Protein AF-A0A449BBM6-F1 (afdb_monomer_lite)

Organism: Haploplasma axanthum (NCBI:txid29552)

Sequence (371 aa):
MELTEKEKQEQKLERIKEESKNYLFKDTWYRDIQPVLTNATFILAVIFSILTLLIDFKSGTYFTGVLILTSVLVLGNLTSMIFDKKRGIISQLISLASYSGLLVLILFYLINIKIALFSLIALVFIILALAMQIVTTIHSLTRDKDNSEGSYIHIGNFAEAYKKFGRGLYYWWFRHHKIAEFIRYFMVGNIVTVIQFIILPVLQLIFKNTNLINTDFRFLGPIGAADKIITLENGLKVFDPYYVFNFTAGPIGSSIERTLNGISGQYLSRGGLAYFLAMFITLVIAQILTFIMQRKVAFKSNSNLPKAIIWFVIATIIITLGQNALYGLYQPWLYGTFGDAIGGIAASFVQALISFWVFYPIFKIIFKKEE

Radius of gyration: 27.22 Å; chains: 1; bounding box: 63×60×80 Å

pLDDT: mean 74.87, std 12.16, range [47.38, 94.44]

Structure (mmCIF, N/CA/C/O backbone):
data_AF-A0A449BBM6-F1
#
_entry.id   AF-A0A449BBM6-F1
#
loop_
_atom_site.group_PDB
_atom_site.id
_atom_site.type_symbol
_atom_site.label_atom_id
_atom_site.label_alt_id
_atom_site.label_comp_id
_atom_site.label_asym_id
_atom_site.label_entity_id
_atom_site.label_seq_id
_atom_site.pdbx_PDB_ins_code
_atom_site.Cartn_x
_atom_site.Cartn_y
_atom_site.Cartn_z
_atom_site.occupancy
_atom_site.B_iso_or_equiv
_atom_site.auth_seq_id
_atom_site.auth_comp_id
_atom_site.auth_asym_id
_atom_site.auth_atom_id
_atom_site.pdbx_PDB_model_num
ATOM 1 N N . MET A 1 1 ? 4.497 -24.052 40.333 1.00 58.03 1 MET A N 1
ATOM 2 C CA . MET A 1 1 ? 4.975 -24.267 38.954 1.00 58.03 1 MET A CA 1
ATOM 3 C C . MET A 1 1 ? 4.778 -22.939 38.237 1.00 58.03 1 MET A C 1
ATOM 5 O O . MET A 1 1 ? 3.636 -22.525 38.083 1.00 58.03 1 MET A O 1
ATOM 9 N N . GLU A 1 2 ? 5.848 -22.178 37.993 1.00 62.78 2 GLU A N 1
ATOM 10 C CA . GLU A 1 2 ? 5.722 -20.892 37.297 1.00 62.78 2 GLU A CA 1
ATOM 11 C C . GLU A 1 2 ? 5.313 -21.145 35.847 1.00 62.78 2 GLU A C 1
ATOM 13 O O . GLU A 1 2 ? 5.972 -21.908 35.146 1.00 62.78 2 GLU A O 1
ATOM 18 N N . LEU A 1 3 ? 4.222 -20.509 35.416 1.00 65.56 3 LEU A N 1
ATOM 19 C CA . LEU A 1 3 ? 3.808 -20.513 34.015 1.00 65.56 3 LEU A CA 1
ATOM 20 C C . LEU A 1 3 ? 4.960 -19.991 33.154 1.00 65.56 3 LEU A C 1
ATOM 22 O O . LEU A 1 3 ? 5.500 -18.905 33.414 1.00 65.56 3 LEU A O 1
ATOM 26 N N . THR A 1 4 ? 5.297 -20.745 32.115 1.00 81.69 4 THR A N 1
ATOM 27 C CA . THR A 1 4 ? 6.251 -20.316 31.092 1.00 81.69 4 THR A CA 1
ATOM 28 C C . THR A 1 4 ? 5.755 -19.028 30.423 1.00 81.69 4 THR A C 1
ATOM 30 O O . THR A 1 4 ? 4.553 -18.744 30.389 1.00 81.69 4 THR A O 1
ATOM 33 N N . GLU A 1 5 ? 6.658 -18.206 29.872 1.00 79.19 5 GLU A N 1
ATOM 34 C CA . GLU A 1 5 ? 6.258 -16.950 29.207 1.00 79.19 5 GLU A CA 1
ATOM 35 C C . GLU A 1 5 ? 5.204 -17.167 28.113 1.00 79.19 5 GLU A C 1
ATOM 37 O O . GLU A 1 5 ? 4.322 -16.330 27.917 1.00 79.19 5 GLU A O 1
ATOM 42 N N . LYS A 1 6 ? 5.266 -18.317 27.438 1.00 75.25 6 LYS A N 1
ATOM 43 C CA . LYS A 1 6 ? 4.322 -18.702 26.394 1.00 75.25 6 LYS A CA 1
ATOM 44 C C . LYS A 1 6 ? 2.913 -18.925 26.951 1.00 75.25 6 LYS A C 1
ATOM 46 O O . LYS A 1 6 ? 1.960 -18.367 26.416 1.00 75.25 6 LYS A O 1
ATOM 51 N N . GLU A 1 7 ? 2.785 -19.634 28.070 1.00 79.06 7 GLU A N 1
ATOM 52 C CA . GLU A 1 7 ? 1.492 -19.874 28.724 1.00 79.06 7 GLU A CA 1
ATOM 53 C C . GLU A 1 7 ? 0.899 -18.579 29.302 1.00 79.06 7 GLU A C 1
ATOM 55 O O . GLU A 1 7 ? -0.304 -18.339 29.203 1.00 79.06 7 GLU A O 1
ATOM 60 N N . LYS A 1 8 ? 1.741 -17.679 29.835 1.00 83.50 8 LYS A N 1
ATOM 61 C CA . LYS A 1 8 ? 1.303 -16.336 30.267 1.00 83.50 8 LYS A CA 1
ATOM 62 C C . LYS A 1 8 ? 0.753 -15.516 29.094 1.00 83.50 8 LYS A C 1
ATOM 64 O O . LYS A 1 8 ? -0.244 -14.807 29.250 1.00 83.50 8 LYS A O 1
ATOM 69 N N . GLN A 1 9 ? 1.386 -15.596 27.921 1.00 78.69 9 GLN A N 1
ATOM 70 C CA . GLN A 1 9 ? 0.909 -14.923 26.710 1.00 78.69 9 GLN A CA 1
ATOM 71 C C . GLN A 1 9 ? -0.403 -15.521 26.190 1.00 78.69 9 GLN A C 1
ATOM 73 O O . GLN A 1 9 ? -1.286 -14.764 25.784 1.00 78.69 9 GLN A O 1
ATOM 78 N N . GLU A 1 10 ? -0.553 -16.845 26.230 1.00 81.12 10 GLU A N 1
ATOM 79 C CA . GLU A 1 10 ? -1.775 -17.539 25.812 1.00 81.12 10 GLU A CA 1
ATOM 80 C C . GLU A 1 10 ? -2.956 -17.209 26.730 1.00 81.12 10 GLU A C 1
ATOM 82 O O . GLU A 1 10 ? -3.993 -16.769 26.236 1.00 81.12 10 GLU A O 1
ATOM 87 N N . GLN A 1 11 ? -2.776 -17.251 28.054 1.00 83.06 11 GLN A N 1
ATOM 88 C CA . GLN A 1 11 ? -3.819 -16.842 29.003 1.00 83.06 11 GLN A CA 1
ATOM 89 C C . GLN A 1 11 ? -4.226 -15.375 28.830 1.00 83.06 11 GLN A C 1
ATOM 91 O O . GLN A 1 11 ? -5.410 -15.035 28.874 1.00 83.06 11 GLN A O 1
ATOM 96 N N . LYS A 1 12 ? -3.254 -14.479 28.613 1.00 83.69 12 LYS A N 1
ATOM 97 C CA . LYS A 1 12 ? -3.542 -13.068 28.329 1.00 83.69 12 LYS A CA 1
ATOM 98 C C . LYS A 1 12 ? -4.346 -12.922 27.035 1.00 83.69 12 LYS A C 1
ATOM 100 O O . LYS A 1 12 ? -5.286 -12.134 26.988 1.00 83.69 12 LYS A O 1
ATOM 105 N N . LEU A 1 13 ? -3.991 -13.677 25.997 1.00 81.19 13 LEU A N 1
ATOM 106 C CA . LEU A 1 13 ? -4.690 -13.670 24.716 1.00 81.19 13 LEU A CA 1
ATOM 107 C C . LEU A 1 13 ? -6.130 -14.190 24.842 1.00 81.19 13 LEU A C 1
ATOM 109 O O . LEU A 1 13 ? -7.026 -13.640 24.205 1.00 81.19 13 LEU A O 1
ATOM 113 N N . GLU A 1 14 ? -6.362 -15.225 25.648 1.00 82.06 14 GLU A N 1
ATOM 114 C CA . GLU A 1 14 ? -7.698 -15.772 25.902 1.00 82.06 14 GLU A CA 1
ATOM 115 C C . GLU A 1 14 ? -8.600 -14.786 26.638 1.00 82.06 14 GLU A C 1
ATOM 117 O O . GLU A 1 14 ? -9.702 -14.523 26.157 1.00 82.06 14 GLU A O 1
ATOM 122 N N . ARG A 1 15 ? -8.105 -14.148 27.708 1.00 83.06 15 ARG A N 1
ATOM 123 C CA . ARG A 1 15 ? -8.853 -13.085 28.406 1.00 83.06 15 ARG A CA 1
ATOM 124 C C . ARG A 1 15 ? -9.266 -11.968 27.453 1.00 83.06 15 ARG A C 1
ATOM 126 O O . ARG A 1 15 ? -10.415 -11.549 27.441 1.00 83.06 15 ARG A O 1
ATOM 133 N N . ILE A 1 16 ? -8.351 -11.536 26.587 1.00 80.50 16 ILE A N 1
ATOM 134 C CA . ILE A 1 16 ? -8.613 -10.471 25.610 1.00 80.50 16 ILE A CA 1
ATOM 135 C C . ILE A 1 16 ? -9.640 -10.908 24.563 1.00 80.50 16 ILE A C 1
ATOM 137 O O . ILE A 1 16 ? -10.490 -10.114 24.156 1.00 80.50 16 ILE A O 1
ATOM 141 N N . LYS A 1 17 ? -9.593 -12.168 24.117 1.00 78.56 17 LYS A N 1
ATOM 142 C CA . LYS A 1 17 ? -10.619 -12.720 23.222 1.00 78.56 17 LYS A CA 1
ATOM 143 C C . LYS A 1 17 ? -11.986 -12.726 23.901 1.00 78.56 17 LYS A C 1
ATOM 145 O O . LYS A 1 17 ? -12.970 -12.389 23.248 1.00 78.56 17 LYS A O 1
ATOM 150 N N . GLU A 1 18 ? -12.055 -13.080 25.176 1.00 80.06 18 GLU A N 1
ATOM 151 C CA . GLU A 1 18 ? -13.298 -13.095 25.944 1.00 80.06 18 GLU A CA 1
ATOM 152 C C . GLU A 1 18 ? -13.859 -11.679 26.152 1.00 80.06 18 GLU A C 1
ATOM 154 O O . GLU A 1 18 ? -15.007 -11.415 25.791 1.00 80.06 18 GLU A O 1
ATOM 159 N N . GLU A 1 19 ? -13.023 -10.725 26.570 1.00 78.19 19 GLU A N 1
ATOM 160 C CA . GLU A 1 19 ? -13.380 -9.302 26.655 1.00 78.19 19 GLU A CA 1
ATOM 161 C C . GLU A 1 19 ? -13.861 -8.751 25.300 1.00 78.19 19 GLU A C 1
ATOM 163 O O . GLU A 1 19 ? -14.866 -8.041 25.229 1.00 78.19 19 GLU A O 1
ATOM 168 N N . SER A 1 20 ? -13.211 -9.137 24.194 1.00 72.44 20 SER A N 1
ATOM 169 C CA . SER A 1 20 ? -13.587 -8.689 22.845 1.00 72.44 20 SER A CA 1
ATOM 170 C C . SER A 1 20 ? -14.961 -9.192 22.378 1.00 72.44 20 SER A C 1
ATOM 172 O O . SER A 1 20 ? -15.610 -8.545 21.545 1.00 72.44 20 SER A O 1
ATOM 174 N N . LYS A 1 21 ? -15.438 -10.329 22.910 1.00 71.56 21 LYS A N 1
ATOM 175 C CA . LYS A 1 21 ? -16.793 -10.829 22.625 1.00 71.56 21 LYS A CA 1
ATOM 176 C C . LYS A 1 21 ? -17.846 -9.906 23.237 1.00 71.56 21 LYS A C 1
ATOM 178 O O . LYS A 1 21 ? -18.840 -9.619 22.569 1.00 71.56 21 LYS A O 1
ATOM 183 N N . ASN A 1 22 ? -17.567 -9.377 24.428 1.00 65.94 22 ASN A N 1
ATOM 184 C CA . ASN A 1 22 ? -18.453 -8.481 25.170 1.00 65.94 22 ASN A CA 1
ATOM 185 C C . ASN A 1 22 ? -18.399 -7.022 24.667 1.00 65.94 22 ASN A C 1
ATOM 187 O O . ASN A 1 22 ? -19.350 -6.274 24.876 1.00 65.94 22 ASN A O 1
ATOM 191 N N . TYR A 1 23 ? -17.325 -6.608 23.977 1.00 62.25 23 TYR A N 1
ATOM 192 C CA . TYR A 1 23 ? -17.067 -5.194 23.648 1.00 62.25 23 TYR A CA 1
ATOM 193 C C . TYR A 1 23 ? -17.604 -4.686 22.286 1.00 62.25 23 TYR A C 1
ATOM 195 O O . TYR A 1 23 ? -17.353 -3.544 21.911 1.00 62.25 23 TYR A O 1
ATOM 203 N N . LEU A 1 24 ? -18.358 -5.466 21.505 1.00 58.53 24 LEU A N 1
ATOM 204 C CA . LEU A 1 24 ? -18.759 -5.069 20.137 1.00 58.53 24 LEU A CA 1
ATOM 205 C C . LEU A 1 24 ? -20.244 -5.337 19.853 1.00 58.53 24 LEU A C 1
ATOM 207 O O . LEU A 1 24 ? -20.598 -6.291 19.161 1.00 58.53 24 LEU A O 1
ATOM 211 N N . PHE A 1 25 ? -21.094 -4.451 20.381 1.00 57.94 25 PHE A N 1
ATOM 212 C CA . PHE A 1 25 ? -22.487 -4.256 19.964 1.00 57.94 25 PHE A CA 1
ATOM 213 C C . PHE A 1 25 ? -22.609 -2.989 19.099 1.00 57.94 25 PHE A C 1
ATOM 215 O O . PHE A 1 25 ? -21.668 -2.205 18.986 1.00 57.94 25 PHE A O 1
ATOM 222 N N . LYS 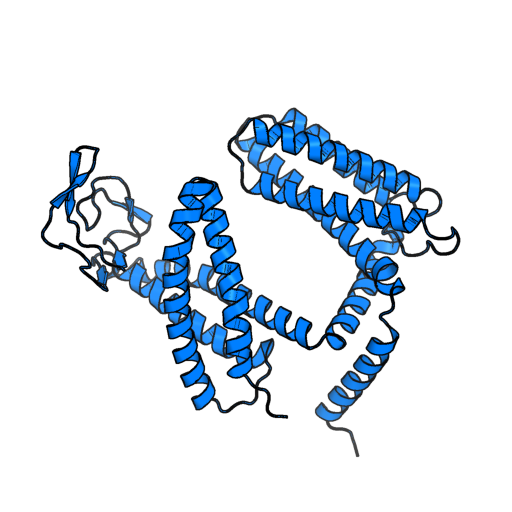A 1 26 ? -23.784 -2.778 18.489 1.00 58.66 26 LYS A N 1
ATOM 223 C CA . LYS A 1 26 ? -24.133 -1.618 17.642 1.00 58.66 26 LYS A CA 1
ATOM 224 C C . LYS A 1 26 ? -23.690 -0.267 18.239 1.00 58.66 26 LYS A C 1
ATOM 226 O O . LYS A 1 26 ? -23.313 0.621 17.484 1.00 58.66 26 LYS A O 1
ATOM 231 N N . ASP A 1 27 ? -23.654 -0.137 19.567 1.00 60.12 27 ASP A N 1
ATOM 232 C CA . ASP A 1 27 ? -23.235 1.080 20.274 1.00 60.12 27 ASP A CA 1
ATOM 233 C C . ASP A 1 27 ? -21.734 1.409 20.171 1.00 60.12 27 ASP A C 1
ATOM 235 O O . ASP A 1 27 ? -21.375 2.587 20.155 1.00 60.12 27 ASP A O 1
ATOM 239 N N . THR A 1 28 ? -20.838 0.422 20.042 1.00 68.00 28 THR A N 1
ATOM 240 C CA . THR A 1 28 ? -19.384 0.677 20.005 1.00 68.00 28 THR A CA 1
ATOM 241 C C . THR A 1 28 ? -18.962 1.399 18.722 1.00 68.00 28 THR A C 1
ATOM 243 O O . THR A 1 28 ? -18.035 2.205 18.736 1.00 68.00 28 THR A O 1
ATOM 246 N N . TRP A 1 29 ? -19.655 1.149 17.605 1.00 73.50 29 TRP A N 1
ATOM 247 C CA . TRP A 1 29 ? -19.365 1.806 16.327 1.00 73.50 29 TRP A CA 1
ATOM 248 C C . TRP A 1 29 ? -19.619 3.313 16.394 1.00 73.50 29 TRP A C 1
ATOM 250 O O . TRP A 1 29 ? -18.727 4.103 16.097 1.00 73.50 29 TRP A O 1
ATOM 260 N N . TYR A 1 30 ? -20.814 3.707 16.832 1.00 71.69 30 TYR A N 1
ATOM 261 C CA . TYR A 1 30 ? -21.232 5.109 16.871 1.00 71.69 30 TYR A CA 1
ATOM 262 C C . TYR A 1 30 ? -20.559 5.900 18.002 1.00 71.69 30 TYR A C 1
ATOM 264 O O . TYR A 1 30 ? -20.368 7.106 17.868 1.00 71.69 30 TYR A O 1
ATOM 272 N N . ARG A 1 31 ? -20.172 5.231 19.097 1.00 69.00 31 ARG A N 1
ATOM 273 C CA . ARG A 1 31 ? -19.548 5.877 20.260 1.00 69.00 31 ARG A CA 1
ATOM 274 C C . ARG A 1 31 ? -18.021 5.927 20.191 1.00 69.00 31 ARG A C 1
ATOM 276 O O . ARG A 1 31 ? -17.432 6.951 20.512 1.00 69.00 31 ARG A O 1
ATOM 283 N N . ASP A 1 32 ? -17.373 4.838 19.777 1.00 74.06 32 ASP A N 1
ATOM 284 C CA . ASP A 1 32 ? -15.918 4.702 19.927 1.00 74.06 32 ASP A CA 1
ATOM 285 C C . ASP A 1 32 ? -15.173 4.807 18.580 1.00 74.06 32 ASP A C 1
ATOM 287 O O . ASP A 1 32 ? -13.999 5.170 18.567 1.00 74.06 32 ASP A O 1
ATOM 291 N N . ILE A 1 33 ? -15.824 4.505 17.445 1.00 77.31 33 ILE A N 1
ATOM 292 C CA . ILE A 1 33 ? -15.173 4.417 16.121 1.00 77.31 33 ILE A CA 1
ATOM 293 C C . ILE A 1 33 ? -15.515 5.597 15.214 1.00 77.31 33 ILE A C 1
ATOM 295 O O . ILE A 1 33 ? -14.628 6.296 14.720 1.00 77.31 33 ILE A O 1
ATOM 299 N N . GLN A 1 34 ? -16.802 5.828 14.985 1.00 78.56 34 GLN A N 1
ATOM 300 C CA . GLN A 1 34 ? -17.278 6.819 14.032 1.00 78.56 34 GLN A CA 1
ATOM 301 C C . GLN A 1 34 ? -16.841 8.258 14.360 1.00 78.56 34 GLN A C 1
ATOM 303 O O . GLN A 1 34 ? -16.443 8.950 13.419 1.00 78.56 34 GLN A O 1
ATOM 308 N N . PRO A 1 35 ? -16.848 8.735 15.624 1.00 76.88 35 PRO A N 1
ATOM 309 C CA . PRO A 1 35 ? -16.419 10.101 15.928 1.00 76.88 35 PRO A CA 1
ATOM 310 C C . PRO A 1 35 ? -14.946 10.333 15.569 1.00 76.88 35 PRO A C 1
ATOM 312 O O . PRO A 1 35 ? -14.608 11.364 14.989 1.00 76.88 35 PRO A O 1
ATOM 315 N N . VAL A 1 36 ? -14.082 9.343 15.835 1.00 81.94 36 VAL A N 1
ATOM 316 C CA . VAL A 1 36 ? -12.649 9.402 15.498 1.00 81.94 36 VAL A CA 1
ATOM 317 C C . VAL A 1 36 ? -12.435 9.351 13.994 1.00 81.94 36 VAL A C 1
ATOM 319 O O . VAL A 1 36 ? -11.670 10.155 13.471 1.00 81.94 36 VAL A O 1
ATOM 322 N N . LEU A 1 37 ? -13.137 8.471 13.275 1.00 81.94 37 LEU A N 1
ATOM 323 C CA . LEU A 1 37 ? -13.036 8.419 11.815 1.00 81.94 37 LEU A CA 1
ATOM 324 C C . LEU A 1 37 ? -13.490 9.727 11.163 1.00 81.94 37 LEU A C 1
ATOM 326 O O . LEU A 1 37 ? -12.798 10.236 10.290 1.00 81.94 37 LEU A O 1
ATOM 330 N N . THR A 1 38 ? -14.612 10.286 11.618 1.00 77.00 38 THR A N 1
ATOM 331 C CA . THR A 1 38 ? -15.150 11.560 11.118 1.00 77.00 38 THR A CA 1
ATOM 332 C C . THR A 1 38 ? -14.132 12.683 11.331 1.00 77.00 38 THR A C 1
ATOM 334 O O . THR A 1 38 ? -13.757 13.388 10.394 1.00 77.00 38 THR A O 1
ATOM 337 N N . ASN A 1 39 ? -13.586 12.775 12.546 1.00 78.62 39 ASN A N 1
ATOM 338 C CA . ASN A 1 39 ? -12.530 13.718 12.894 1.00 78.62 39 ASN A CA 1
ATOM 339 C C . ASN A 1 39 ? -11.261 13.545 12.039 1.00 78.62 39 ASN A C 1
ATOM 341 O O . ASN A 1 39 ? -10.727 14.525 11.524 1.00 78.62 39 ASN A O 1
ATOM 345 N N . ALA A 1 40 ? -10.803 12.309 11.834 1.00 81.94 40 ALA A N 1
ATOM 346 C CA . ALA A 1 40 ? -9.629 12.014 11.021 1.00 81.94 40 ALA A CA 1
ATOM 347 C C . ALA A 1 40 ? -9.844 12.381 9.544 1.00 81.94 40 ALA A C 1
ATOM 349 O O . ALA A 1 40 ? -8.968 12.993 8.932 1.00 81.94 40 ALA A O 1
ATOM 350 N N . THR A 1 41 ? -11.014 12.069 8.974 1.00 76.75 41 THR A N 1
ATOM 351 C CA . THR A 1 41 ? -11.351 12.463 7.596 1.00 76.75 41 THR A CA 1
ATOM 352 C C . THR A 1 41 ? -11.396 13.977 7.429 1.00 76.75 41 THR A C 1
ATOM 354 O O . THR A 1 41 ? -10.956 14.477 6.398 1.00 76.75 41 THR A O 1
ATOM 357 N N . PHE A 1 42 ? -11.836 14.713 8.452 1.00 73.50 42 PHE A N 1
ATOM 358 C CA . PHE A 1 42 ? -11.798 16.174 8.449 1.00 73.50 42 PHE A CA 1
ATOM 359 C C . PHE A 1 42 ? -10.378 16.721 8.449 1.00 73.50 42 PHE A C 1
ATOM 361 O O . PHE A 1 42 ? -10.048 17.566 7.620 1.00 73.50 42 PHE A O 1
ATOM 368 N N . ILE A 1 43 ? -9.519 16.204 9.326 1.00 76.81 43 ILE A N 1
ATOM 369 C CA . ILE A 1 43 ? -8.111 16.608 9.375 1.00 76.81 43 ILE A CA 1
ATOM 370 C C . ILE A 1 43 ? -7.436 16.336 8.024 1.00 76.81 43 ILE A C 1
ATOM 372 O O . ILE A 1 43 ? -6.753 17.209 7.494 1.00 76.81 43 ILE A O 1
ATOM 376 N N . LEU A 1 44 ? -7.670 15.164 7.424 1.00 78.00 44 LEU A N 1
ATOM 377 C CA . LEU A 1 44 ? -7.118 14.818 6.112 1.00 78.00 44 LEU A CA 1
ATOM 378 C C . LEU A 1 44 ? -7.652 15.725 4.999 1.00 78.00 44 LEU A C 1
ATOM 380 O O . LEU A 1 44 ? -6.857 16.224 4.204 1.00 78.00 44 LEU A O 1
ATOM 384 N N . ALA A 1 45 ? -8.960 15.987 4.957 1.00 71.75 45 ALA A N 1
ATOM 385 C CA . ALA A 1 45 ? -9.553 16.899 3.982 1.00 71.75 45 ALA A CA 1
ATOM 386 C C . ALA A 1 45 ? -8.927 18.300 4.073 1.00 71.75 45 ALA A C 1
ATOM 388 O O . ALA A 1 45 ? -8.573 18.882 3.047 1.00 71.75 45 ALA A O 1
ATOM 389 N N . VAL A 1 46 ? -8.716 18.815 5.289 1.00 72.81 46 VAL A N 1
ATOM 390 C CA . VAL A 1 46 ? -8.042 20.100 5.522 1.00 72.81 46 VAL A CA 1
ATOM 391 C C . VAL A 1 46 ? -6.594 20.063 5.032 1.00 72.81 46 VAL A C 1
ATOM 393 O O . VAL A 1 46 ? -6.197 20.938 4.265 1.00 72.81 46 VAL A O 1
ATOM 396 N N . ILE A 1 47 ? -5.816 19.042 5.410 1.00 76.06 47 ILE A N 1
ATOM 397 C CA . ILE A 1 47 ? -4.410 18.902 4.996 1.00 76.06 47 ILE A CA 1
ATOM 398 C C . ILE A 1 47 ? -4.291 18.867 3.470 1.00 76.06 47 ILE A C 1
ATOM 400 O O . ILE A 1 47 ? -3.507 19.623 2.902 1.00 76.06 47 ILE A O 1
ATOM 404 N N . PHE A 1 48 ? -5.075 18.027 2.790 1.00 70.44 48 PHE A N 1
ATOM 405 C CA . PHE A 1 48 ? -5.014 17.913 1.331 1.00 70.44 48 PHE A CA 1
ATOM 406 C C . PHE A 1 48 ? -5.509 19.172 0.619 1.00 70.44 48 PHE A C 1
ATOM 408 O O . PHE A 1 48 ? -4.967 19.529 -0.428 1.00 70.44 48 PHE A O 1
ATOM 415 N N . SER A 1 49 ? -6.468 19.892 1.200 1.00 69.06 49 SER A N 1
ATOM 416 C CA . SER A 1 49 ? -6.898 21.184 0.662 1.00 69.06 49 SER A CA 1
ATOM 417 C C . SER A 1 49 ? -5.794 22.245 0.795 1.00 69.06 49 SER A C 1
ATOM 419 O O . SER A 1 49 ? -5.532 22.975 -0.157 1.00 69.06 49 SER A O 1
ATOM 421 N N . ILE A 1 50 ? -5.068 22.280 1.922 1.00 71.19 50 ILE A N 1
ATOM 422 C CA . ILE A 1 50 ? -3.888 23.147 2.108 1.00 71.19 50 ILE A CA 1
ATOM 423 C C . ILE A 1 50 ? -2.753 22.754 1.150 1.00 71.19 50 ILE A C 1
ATOM 425 O O . ILE A 1 50 ? -2.110 23.621 0.566 1.00 71.19 50 ILE A O 1
ATOM 429 N N . LEU A 1 51 ? -2.494 21.460 0.950 1.00 70.31 51 LEU A N 1
ATOM 430 C CA . LEU A 1 51 ? -1.478 21.005 -0.006 1.00 70.31 51 LEU A CA 1
ATOM 431 C C . LEU A 1 51 ? -1.829 21.411 -1.440 1.00 70.31 51 LEU A C 1
ATOM 433 O O . LEU A 1 51 ? -0.952 21.856 -2.176 1.00 70.31 51 LEU A O 1
ATOM 437 N N . THR A 1 52 ? -3.105 21.307 -1.813 1.00 66.25 52 THR A N 1
ATOM 438 C CA . THR A 1 52 ? -3.596 21.757 -3.122 1.00 66.25 52 THR A CA 1
ATOM 439 C C . THR A 1 52 ? -3.349 23.255 -3.295 1.00 66.25 52 THR A C 1
ATOM 441 O O . THR A 1 52 ? -2.784 23.657 -4.305 1.00 66.25 52 THR A O 1
ATOM 444 N N . LEU A 1 53 ? -3.633 24.069 -2.271 1.00 64.81 53 LEU A N 1
ATOM 445 C CA . LEU A 1 53 ? -3.303 25.498 -2.276 1.00 64.81 53 LEU A CA 1
ATOM 446 C C . LEU A 1 53 ? -1.815 25.791 -2.468 1.00 64.81 53 LEU A C 1
ATOM 448 O O . LEU A 1 53 ? -1.462 26.686 -3.230 1.00 64.81 53 LEU A O 1
ATOM 452 N N . LEU A 1 54 ? -0.939 25.084 -1.751 1.00 65.19 54 LEU A N 1
ATOM 453 C CA . LEU A 1 54 ? 0.506 25.315 -1.823 1.00 65.19 54 LEU A CA 1
ATOM 454 C C . LEU A 1 54 ? 1.073 24.968 -3.205 1.00 65.19 54 LEU A C 1
ATOM 456 O O . LEU A 1 54 ? 2.009 25.618 -3.671 1.00 65.19 54 LEU A O 1
ATOM 460 N N . ILE A 1 55 ? 0.510 23.949 -3.856 1.00 62.56 55 ILE A N 1
ATOM 461 C CA . ILE A 1 55 ? 0.894 23.542 -5.210 1.00 62.56 55 ILE A CA 1
ATOM 462 C C . ILE A 1 55 ? 0.322 24.523 -6.244 1.00 62.56 55 ILE A C 1
ATOM 464 O O . ILE A 1 55 ? 1.061 24.951 -7.130 1.00 62.56 55 ILE A O 1
ATOM 468 N N . ASP A 1 56 ? -0.937 24.947 -6.097 1.00 58.25 56 ASP A N 1
ATOM 469 C CA . ASP A 1 56 ? -1.581 25.893 -7.019 1.00 58.25 56 ASP A CA 1
ATOM 470 C C . ASP A 1 56 ? -1.050 27.331 -6.884 1.00 58.25 56 ASP A C 1
ATOM 472 O O . ASP A 1 56 ? -0.990 28.074 -7.864 1.00 58.25 56 ASP A O 1
ATOM 476 N N . PHE A 1 57 ? -0.536 27.718 -5.710 1.00 53.38 57 PHE A N 1
ATOM 477 C CA . PHE A 1 57 ? 0.220 28.967 -5.547 1.00 53.38 57 PHE A CA 1
ATOM 478 C C . PHE A 1 57 ? 1.419 29.042 -6.504 1.00 53.38 57 PHE A C 1
ATOM 480 O O . PHE A 1 57 ? 1.773 30.119 -6.978 1.00 53.38 57 PHE A O 1
ATOM 487 N N . LYS A 1 58 ? 2.021 27.892 -6.835 1.00 54.16 58 LYS A N 1
ATOM 488 C CA . LYS A 1 58 ? 3.123 27.792 -7.799 1.00 54.16 58 LYS A CA 1
ATOM 489 C C . LYS A 1 58 ? 2.664 27.838 -9.261 1.00 54.16 58 LYS A C 1
ATOM 491 O O . LYS A 1 58 ? 3.486 28.155 -10.116 1.00 54.16 58 LYS A O 1
ATOM 496 N N . SER A 1 59 ? 1.404 27.506 -9.556 1.00 55.88 59 SER A N 1
ATOM 497 C CA . SER A 1 59 ? 0.850 27.424 -10.920 1.00 55.88 59 SER A CA 1
ATOM 498 C C . SER A 1 59 ? 0.027 28.657 -11.332 1.00 55.88 59 SER A C 1
ATOM 500 O O . SER A 1 59 ? -0.309 28.803 -12.507 1.00 55.88 59 SER A O 1
ATOM 502 N N . GLY A 1 60 ? -0.269 29.571 -10.398 1.00 54.25 60 GLY A N 1
ATOM 503 C CA . GLY A 1 60 ? -0.822 30.903 -10.680 1.00 54.25 60 GLY A CA 1
ATOM 504 C C . GLY A 1 60 ? -2.299 30.939 -11.090 1.00 54.25 60 GLY A C 1
ATOM 505 O O . GLY A 1 60 ? -2.771 31.971 -11.562 1.00 54.25 60 GLY A O 1
ATOM 506 N N . THR A 1 61 ? -3.051 29.848 -10.922 1.00 54.69 61 THR A N 1
ATOM 507 C CA . THR A 1 61 ? -4.452 29.743 -11.370 1.00 54.69 61 THR A CA 1
ATOM 508 C C . THR A 1 61 ? -5.421 29.621 -10.180 1.00 54.69 61 THR A C 1
ATOM 510 O O . THR A 1 61 ? -5.264 28.766 -9.320 1.00 54.69 61 THR A O 1
ATOM 513 N N . TYR A 1 62 ? -6.428 30.509 -10.117 1.00 56.09 62 TYR A N 1
ATOM 514 C CA . TYR A 1 62 ? -7.569 30.515 -9.168 1.00 56.09 62 TYR A CA 1
ATOM 515 C C . TYR A 1 62 ? -7.258 30.532 -7.652 1.00 56.09 62 TYR A C 1
ATOM 517 O O . TYR A 1 62 ? -8.051 30.073 -6.828 1.00 56.09 62 TYR A O 1
ATOM 525 N N . PHE A 1 63 ? -6.145 31.163 -7.278 1.00 54.16 63 PHE A N 1
ATOM 526 C CA . PHE A 1 63 ? -5.626 31.275 -5.908 1.00 54.16 63 PHE A CA 1
ATOM 527 C C . PHE A 1 63 ? -6.627 31.808 -4.861 1.00 54.16 63 PHE A C 1
ATOM 529 O O . PHE A 1 63 ? -6.714 31.274 -3.757 1.00 54.16 63 PHE A O 1
ATOM 536 N N . THR A 1 64 ? -7.413 32.837 -5.186 1.00 53.31 64 THR A N 1
ATOM 537 C CA . THR A 1 64 ? -8.253 33.560 -4.211 1.00 53.31 64 THR A CA 1
ATOM 538 C C . THR A 1 64 ? -9.498 32.786 -3.770 1.00 53.31 64 THR A C 1
ATOM 540 O O . THR A 1 64 ? -9.853 32.827 -2.593 1.00 53.31 64 THR A O 1
ATOM 543 N N . GLY A 1 65 ? -10.151 32.057 -4.682 1.00 55.75 65 GLY A N 1
ATOM 544 C CA . GLY A 1 65 ? -11.381 31.311 -4.381 1.00 55.75 65 GLY A CA 1
ATOM 545 C C . GLY A 1 65 ? -11.130 30.077 -3.514 1.00 55.75 65 GLY A C 1
ATOM 546 O O . GLY A 1 65 ? -11.858 29.838 -2.551 1.00 55.75 65 GLY A O 1
ATOM 547 N N . VAL A 1 66 ? -10.056 29.335 -3.806 1.00 55.59 66 VAL A N 1
ATOM 548 C CA . VAL A 1 66 ? -9.665 28.158 -3.018 1.00 55.59 66 VAL A CA 1
ATOM 549 C C . VAL A 1 66 ? -9.204 28.591 -1.621 1.00 55.59 66 VAL A C 1
ATOM 551 O O . VAL A 1 66 ? -9.653 28.001 -0.643 1.00 55.59 66 VAL A O 1
ATOM 554 N N . LEU A 1 67 ? -8.416 29.675 -1.505 1.00 53.97 67 LEU A N 1
ATOM 555 C CA . LEU A 1 67 ? -7.883 30.189 -0.231 1.00 53.97 67 LEU A CA 1
ATOM 556 C C . LEU A 1 67 ? -8.967 30.548 0.779 1.00 53.97 67 LEU A C 1
ATOM 558 O O . LEU A 1 67 ? -8.926 30.081 1.922 1.00 53.97 67 LEU A O 1
ATOM 562 N N . ILE A 1 68 ? -9.928 31.373 0.358 1.00 56.91 68 ILE A N 1
ATOM 563 C CA . ILE A 1 68 ? -11.027 31.838 1.211 1.00 56.91 68 ILE A CA 1
ATOM 564 C C . ILE A 1 68 ? -11.808 30.630 1.740 1.00 56.91 68 ILE A C 1
ATOM 566 O O . ILE A 1 68 ? -12.137 30.577 2.923 1.00 56.91 68 ILE A O 1
ATOM 570 N N . LEU A 1 69 ? -12.016 29.607 0.910 1.00 54.44 69 LEU A N 1
ATOM 571 C CA . LEU A 1 69 ? -12.798 28.433 1.278 1.00 54.44 69 LEU A CA 1
ATOM 572 C C . LEU A 1 69 ? -12.073 27.488 2.246 1.00 54.44 69 LEU A C 1
ATOM 574 O O . LEU A 1 69 ? -12.649 27.091 3.256 1.00 54.44 69 LEU A O 1
ATOM 578 N N . THR A 1 70 ? -10.797 27.170 1.999 1.00 56.22 70 THR A N 1
ATOM 579 C CA . THR A 1 70 ? -9.951 26.436 2.967 1.00 56.22 70 THR A CA 1
ATOM 580 C C . THR A 1 70 ? -9.875 27.139 4.311 1.00 56.22 70 THR A C 1
ATOM 582 O O . THR A 1 70 ? -9.914 26.481 5.347 1.00 56.22 70 THR A O 1
ATOM 585 N N . SER A 1 71 ? -9.825 28.470 4.305 1.00 57.03 71 SER A N 1
ATOM 586 C CA . SER A 1 71 ? -9.805 29.276 5.526 1.00 57.03 71 SER A CA 1
ATOM 587 C C . SER A 1 71 ? -11.128 29.154 6.290 1.00 57.03 71 SER A C 1
ATOM 589 O O . SER A 1 71 ? -11.121 28.893 7.493 1.00 57.03 71 SER A O 1
ATOM 591 N N . VAL A 1 72 ? -12.265 29.245 5.588 1.00 61.62 72 VAL A N 1
ATOM 592 C CA . VAL A 1 72 ? -13.613 29.042 6.153 1.00 61.62 72 VAL A CA 1
ATOM 593 C C . VAL A 1 72 ? -13.785 27.625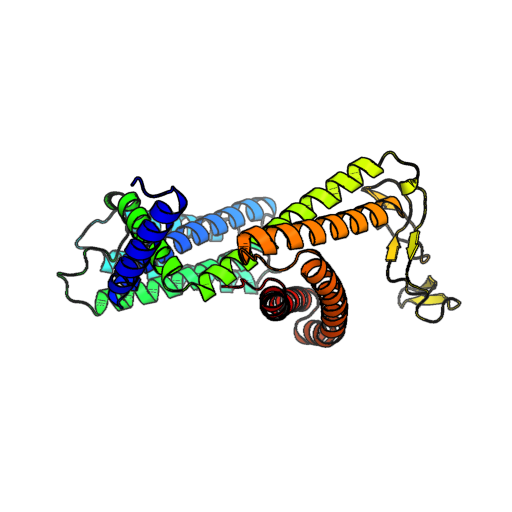 6.715 1.00 61.62 72 VAL A C 1
ATOM 595 O O . VAL A 1 72 ? -14.395 27.461 7.767 1.00 61.62 72 VAL A O 1
ATOM 598 N N . LEU A 1 73 ? -13.199 26.603 6.087 1.00 58.53 73 LEU A N 1
ATOM 599 C CA . LEU A 1 73 ? -13.237 25.215 6.569 1.00 58.53 73 LEU A CA 1
ATOM 600 C C . LEU A 1 73 ? -12.371 24.980 7.799 1.00 58.53 73 LEU A C 1
ATOM 602 O O . LEU A 1 73 ? -12.795 24.284 8.719 1.00 58.53 73 LEU A O 1
ATOM 606 N N . VAL A 1 74 ? -11.159 25.535 7.827 1.00 60.41 74 VAL A N 1
ATOM 607 C CA . VAL A 1 74 ? -10.293 25.475 9.010 1.00 60.41 74 VAL A CA 1
ATOM 608 C C . VAL A 1 74 ? -11.015 26.124 10.192 1.00 60.41 74 VAL A C 1
ATOM 610 O O . VAL A 1 74 ? -11.099 25.521 11.261 1.00 60.41 74 VAL A O 1
ATOM 613 N N . LEU A 1 75 ? -11.640 27.285 9.973 1.00 60.34 75 LEU A N 1
ATOM 614 C CA . LEU A 1 75 ? -12.453 27.986 10.969 1.00 60.34 75 LEU A CA 1
ATOM 615 C C . LEU A 1 75 ? -13.709 27.193 11.377 1.00 60.34 75 LEU A C 1
ATOM 617 O O . LEU A 1 75 ? -13.990 27.066 12.568 1.00 60.34 75 LEU A O 1
ATOM 621 N N . GLY A 1 76 ? -14.444 26.605 10.431 1.00 62.34 76 GLY A N 1
ATOM 622 C CA . GLY A 1 76 ? -15.632 25.781 10.696 1.00 62.34 76 GLY A CA 1
ATOM 623 C C . GLY A 1 76 ? -15.325 24.497 11.481 1.00 62.34 76 GLY A C 1
ATOM 624 O O . GLY A 1 76 ? -16.056 24.124 12.398 1.00 62.34 76 GLY A O 1
ATOM 625 N N . ASN A 1 77 ? -14.200 23.842 11.188 1.00 60.41 77 ASN A N 1
ATOM 626 C CA . ASN A 1 77 ? -13.762 22.656 11.927 1.00 60.41 77 ASN A CA 1
ATOM 627 C C . ASN A 1 77 ? -13.236 23.012 13.323 1.00 60.41 77 ASN A C 1
ATOM 629 O O . ASN A 1 77 ? -13.624 22.367 14.297 1.00 60.41 77 ASN A O 1
ATOM 633 N N . LEU A 1 78 ? -12.411 24.058 13.443 1.00 60.41 78 LEU A N 1
ATOM 634 C CA . LEU A 1 78 ? -11.924 24.540 14.740 1.00 60.41 78 LEU A CA 1
ATOM 635 C C . LEU A 1 78 ? -13.083 24.944 15.650 1.00 60.41 78 LEU A C 1
ATOM 637 O O . LEU A 1 78 ? -13.128 24.529 16.804 1.00 60.41 78 LEU A O 1
ATOM 641 N N . THR A 1 79 ? -14.060 25.686 15.124 1.00 59.41 79 THR A N 1
ATOM 642 C CA . THR A 1 79 ? -15.254 26.059 15.895 1.00 59.41 79 THR A CA 1
ATOM 643 C C . THR A 1 79 ? -16.034 24.828 16.351 1.00 59.41 79 THR A C 1
ATOM 645 O O . THR A 1 79 ? -16.448 24.779 17.508 1.00 59.41 79 THR A O 1
ATOM 648 N N . SER A 1 80 ? -16.146 23.785 15.520 1.00 59.25 80 SER A N 1
ATOM 649 C CA . SER A 1 80 ? -16.810 22.536 15.920 1.00 59.25 80 SER A CA 1
ATOM 650 C C . SER A 1 80 ? -16.110 21.766 17.047 1.00 59.25 80 SER A C 1
ATOM 652 O O . SER A 1 80 ? -16.761 21.128 17.875 1.00 59.25 80 SER A O 1
ATOM 654 N N . MET A 1 81 ? -14.784 21.881 17.140 1.00 62.19 81 MET A N 1
ATOM 655 C CA . MET A 1 81 ? -13.984 21.261 18.200 1.00 62.19 81 MET A CA 1
ATOM 656 C C . MET A 1 81 ? -14.013 22.033 19.528 1.00 62.19 81 MET A C 1
ATOM 658 O O . MET A 1 81 ? -13.617 21.472 20.549 1.00 62.19 81 MET A O 1
ATOM 662 N N . ILE A 1 82 ? -14.459 23.295 19.526 1.00 60.62 82 ILE A N 1
ATOM 663 C CA . ILE A 1 82 ? -14.428 24.195 20.693 1.00 60.62 82 ILE A CA 1
ATOM 664 C C . ILE A 1 82 ? -15.754 24.186 21.488 1.00 60.62 82 ILE A C 1
ATOM 666 O O . ILE A 1 82 ? -15.741 24.452 22.688 1.00 60.62 82 ILE A O 1
ATOM 670 N N . PHE A 1 83 ? -16.909 23.880 20.879 1.00 58.69 83 PHE A N 1
ATOM 671 C CA . PHE A 1 83 ? -18.215 23.975 21.562 1.00 58.69 83 PHE A CA 1
ATOM 672 C C . PHE A 1 83 ? -18.657 22.666 22.246 1.00 58.69 83 PHE A C 1
ATOM 674 O O . PHE A 1 83 ? -19.025 21.710 21.575 1.00 58.69 83 PHE A O 1
ATOM 681 N N . ASP A 1 84 ? -18.736 22.665 23.584 1.00 55.34 84 ASP A N 1
ATOM 682 C CA . ASP A 1 84 ? -18.480 21.450 24.381 1.00 55.34 84 ASP A CA 1
ATOM 683 C C . ASP A 1 84 ? -19.676 20.717 25.040 1.00 55.34 84 ASP A C 1
ATOM 685 O O . ASP A 1 84 ? -19.432 19.802 25.811 1.00 55.34 84 ASP A O 1
ATOM 689 N N . LYS A 1 85 ? -20.971 21.045 24.825 1.00 52.41 85 LYS A N 1
ATOM 690 C CA . LYS A 1 85 ? -22.047 20.147 25.366 1.00 52.41 85 LYS A CA 1
ATOM 691 C C . LYS A 1 85 ? -23.494 20.346 24.906 1.00 52.41 85 LYS A C 1
ATOM 693 O O . LYS A 1 85 ? -24.203 19.370 24.711 1.00 52.41 85 LYS A O 1
ATOM 698 N N . LYS A 1 86 ? -23.974 21.583 24.711 1.00 48.41 86 LYS A N 1
ATOM 699 C CA . LYS A 1 86 ? -25.390 21.866 24.336 1.00 48.41 86 LYS A CA 1
ATOM 700 C C . LYS A 1 86 ? -25.600 22.292 22.877 1.00 48.41 86 LYS A C 1
ATOM 702 O O . LYS A 1 86 ? -26.730 22.513 22.454 1.00 48.41 86 LYS A O 1
ATOM 707 N N . ARG A 1 87 ? -24.517 22.417 22.104 1.00 52.78 87 ARG A N 1
ATOM 708 C CA . ARG A 1 87 ? -24.514 22.939 20.724 1.00 52.78 87 ARG A CA 1
ATOM 709 C C . ARG A 1 87 ? -23.984 21.940 19.687 1.00 52.78 87 ARG A C 1
ATOM 711 O O . ARG A 1 87 ? -23.762 22.336 18.549 1.00 52.78 87 ARG A O 1
ATOM 718 N N . GLY A 1 88 ? -23.826 20.660 20.048 1.00 58.44 88 GLY A N 1
ATOM 719 C CA . GLY A 1 88 ? -23.285 19.622 19.157 1.00 58.44 88 GLY A CA 1
ATOM 720 C C . GLY A 1 88 ? -24.042 19.508 17.828 1.00 58.44 88 GLY A C 1
ATOM 721 O O . GLY A 1 88 ? -23.419 19.520 16.775 1.00 58.44 88 GLY A O 1
ATOM 722 N N . ILE A 1 89 ? -25.380 19.542 17.856 1.00 62.38 89 ILE A N 1
ATOM 723 C CA . ILE A 1 89 ? -26.211 19.492 16.636 1.00 62.38 89 ILE A CA 1
ATOM 724 C C . ILE A 1 89 ? -26.017 20.747 15.767 1.00 62.38 89 ILE A C 1
ATOM 726 O O . ILE A 1 89 ? -25.865 20.648 14.555 1.00 62.38 89 ILE A O 1
ATOM 730 N N . ILE A 1 90 ? -25.966 21.939 16.372 1.00 64.38 90 ILE A N 1
ATOM 731 C CA . ILE A 1 90 ? -25.737 23.201 15.641 1.00 64.38 90 ILE A CA 1
ATOM 732 C C . ILE A 1 90 ? -24.352 23.181 14.986 1.00 64.38 90 ILE A C 1
ATOM 734 O O . ILE A 1 90 ? -24.207 23.499 13.810 1.00 64.38 90 ILE A O 1
ATOM 738 N N . SER A 1 91 ? -23.342 22.737 15.729 1.00 63.81 91 SER A N 1
ATOM 739 C CA . SER A 1 91 ? -21.993 22.539 15.215 1.00 63.81 91 SER A CA 1
ATOM 740 C C . SER A 1 91 ? -21.944 21.526 14.066 1.00 63.81 91 SER A C 1
ATOM 742 O O . SER A 1 91 ? -21.173 21.703 13.124 1.00 63.81 91 SER A O 1
ATOM 744 N N . GLN A 1 92 ? -22.748 20.463 14.124 1.00 65.44 92 GLN A N 1
ATOM 745 C CA . GLN A 1 92 ? -22.825 19.471 13.057 1.00 65.44 92 GLN A CA 1
ATOM 746 C C . GLN A 1 92 ? -23.447 20.035 11.786 1.00 65.44 92 GLN A C 1
ATOM 748 O O . GLN A 1 92 ? -22.917 19.779 10.708 1.00 65.44 92 GLN A O 1
ATOM 753 N N . LEU A 1 93 ? -24.521 20.816 11.916 1.00 69.00 93 LEU A N 1
ATOM 754 C CA . LEU A 1 93 ? -25.177 21.484 10.793 1.00 69.00 93 LEU A CA 1
ATOM 755 C C . LEU A 1 93 ? -24.249 22.512 10.133 1.00 69.00 93 LEU A C 1
ATOM 757 O O . LEU A 1 93 ? -24.178 22.562 8.908 1.00 69.00 93 LEU A O 1
ATOM 761 N N . ILE A 1 94 ? -23.480 23.269 10.927 1.00 69.00 94 ILE A N 1
ATOM 762 C CA . ILE A 1 94 ? -22.458 24.201 10.420 1.00 69.00 94 ILE A CA 1
ATOM 763 C C . ILE A 1 94 ? -21.365 23.443 9.663 1.00 69.00 94 ILE A C 1
ATOM 765 O O . ILE A 1 94 ? -20.994 23.840 8.559 1.00 69.00 94 ILE A O 1
ATOM 769 N N . SER A 1 95 ? -20.870 22.335 10.218 1.00 67.12 95 SER A N 1
ATOM 770 C CA . SER A 1 95 ? -19.870 21.500 9.547 1.00 67.12 95 SER A CA 1
ATOM 771 C C . SER A 1 95 ? -20.426 20.922 8.238 1.00 67.12 95 SER A C 1
ATOM 773 O O . SER A 1 95 ? -19.827 21.103 7.181 1.00 67.12 95 SER A O 1
ATOM 775 N N . LEU A 1 96 ? -21.631 20.344 8.265 1.00 71.69 96 LEU A N 1
ATOM 776 C CA . LEU A 1 96 ? -22.297 19.777 7.092 1.00 71.69 96 LEU A CA 1
ATOM 777 C C . LEU A 1 96 ? -22.496 20.812 5.972 1.00 71.69 96 LEU A C 1
ATOM 779 O O . LEU A 1 96 ? -22.152 20.542 4.821 1.00 71.69 96 LEU A O 1
ATOM 783 N N . ALA A 1 97 ? -22.990 22.008 6.310 1.00 70.56 97 ALA A N 1
ATOM 784 C CA . ALA A 1 97 ? -23.147 23.111 5.363 1.00 70.56 97 ALA A CA 1
ATOM 785 C C . ALA A 1 97 ? -21.798 23.503 4.739 1.00 70.56 97 ALA A C 1
ATOM 787 O O . ALA A 1 97 ? -21.685 23.613 3.516 1.00 70.56 97 ALA A O 1
ATOM 788 N N . SER A 1 98 ? -20.759 23.622 5.571 1.00 68.00 98 SER A N 1
ATOM 789 C CA . SER A 1 98 ? -19.406 23.996 5.142 1.00 68.00 98 SER A CA 1
ATOM 790 C C . SER A 1 98 ? -18.827 22.998 4.131 1.00 68.00 98 SER A C 1
ATOM 792 O O . SER A 1 98 ? -18.300 23.397 3.093 1.00 68.00 98 SER A O 1
ATOM 794 N N . TYR A 1 99 ? -18.973 21.695 4.386 1.00 68.06 99 TYR A N 1
ATOM 795 C CA . TYR A 1 99 ? -18.496 20.655 3.473 1.00 68.06 99 TYR A CA 1
ATOM 796 C C . TYR A 1 99 ? -19.343 20.530 2.197 1.00 68.06 99 TYR A C 1
ATOM 798 O O . TYR A 1 99 ? -18.800 20.229 1.135 1.00 68.06 99 TYR A O 1
ATOM 806 N N . SER A 1 100 ? -20.654 20.785 2.267 1.00 69.62 100 SER A N 1
ATOM 807 C CA . SER A 1 100 ? -21.526 20.733 1.084 1.00 69.62 100 SER A CA 1
ATOM 808 C C . SER A 1 100 ? -21.183 21.834 0.073 1.00 69.62 100 SER A C 1
ATOM 810 O O . SER A 1 100 ? -21.087 21.558 -1.123 1.00 69.62 100 SER A O 1
ATOM 812 N N . GLY A 1 101 ? -20.881 23.048 0.552 1.00 65.69 101 GLY A N 1
ATOM 813 C CA . GLY A 1 101 ? -20.381 24.136 -0.293 1.00 65.69 101 GLY A CA 1
ATOM 814 C C . GLY A 1 101 ? -19.031 23.808 -0.940 1.00 65.69 101 GLY A C 1
ATOM 815 O O . GLY A 1 101 ? -18.797 24.147 -2.098 1.00 65.69 101 GLY A O 1
ATOM 816 N N . LEU A 1 102 ? -18.171 23.077 -0.227 1.00 65.88 102 LEU A N 1
ATOM 817 C CA . LEU A 1 102 ? -16.879 22.617 -0.731 1.00 65.88 102 LEU A CA 1
ATOM 818 C C . LEU A 1 102 ? -17.029 21.649 -1.913 1.00 65.88 102 LEU A C 1
ATOM 820 O O . LEU A 1 102 ? -16.376 21.818 -2.943 1.00 65.88 102 LEU A O 1
ATOM 824 N N . LEU A 1 103 ? -17.909 20.654 -1.780 1.00 69.88 103 LEU A N 1
ATOM 825 C CA . LEU A 1 103 ? -18.159 19.673 -2.834 1.00 69.88 103 LEU A CA 1
ATOM 826 C C . LEU A 1 103 ? -18.599 20.352 -4.136 1.00 69.88 103 LEU A C 1
ATOM 828 O O . LEU A 1 103 ? -18.041 20.065 -5.193 1.00 69.88 103 LEU A O 1
ATOM 832 N N . VAL A 1 104 ? -19.555 21.282 -4.050 1.00 66.56 104 VAL A N 1
ATOM 833 C CA . VAL A 1 104 ? -20.052 22.043 -5.207 1.00 66.56 104 VAL A CA 1
ATOM 834 C C . VAL A 1 104 ? -18.912 22.796 -5.893 1.00 66.56 104 VAL A C 1
ATOM 836 O O . VAL A 1 104 ? -18.787 22.751 -7.113 1.00 66.56 104 VAL A O 1
ATOM 839 N N . LEU A 1 105 ? -18.031 23.438 -5.128 1.00 61.41 105 LEU A N 1
ATOM 840 C CA . LEU A 1 105 ? -16.946 24.244 -5.684 1.00 61.41 105 LEU A CA 1
ATOM 841 C C . LEU A 1 105 ? -15.804 23.419 -6.281 1.00 61.41 105 LEU A C 1
ATOM 843 O O . LEU A 1 105 ? -15.277 23.811 -7.319 1.00 61.41 105 LEU A O 1
ATOM 847 N N . ILE A 1 106 ? -15.445 22.268 -5.698 1.00 63.28 106 ILE A N 1
ATOM 848 C CA . ILE A 1 106 ? -14.489 21.363 -6.356 1.00 63.28 106 ILE A CA 1
ATOM 849 C C . ILE A 1 106 ? -15.080 20.835 -7.660 1.00 63.28 106 ILE A C 1
ATOM 851 O O . ILE A 1 106 ? -14.368 20.781 -8.658 1.00 63.28 106 ILE A O 1
ATOM 855 N N . LEU A 1 107 ? -16.372 20.498 -7.692 1.00 65.69 107 LEU A N 1
ATOM 856 C CA . LEU A 1 107 ? -17.030 20.113 -8.941 1.00 65.69 107 LEU A CA 1
ATOM 857 C C . LEU A 1 107 ? -16.949 21.245 -9.983 1.00 65.69 107 LEU A C 1
ATOM 859 O O . LEU A 1 107 ? -16.603 20.974 -11.128 1.00 65.69 107 LEU A O 1
ATOM 863 N N . PHE A 1 108 ? -17.147 22.510 -9.589 1.00 62.62 108 PHE A N 1
ATOM 864 C CA . PHE A 1 108 ? -16.934 23.671 -10.469 1.00 62.62 108 PHE A CA 1
ATOM 865 C C . PHE A 1 108 ? -15.472 23.849 -10.921 1.00 62.62 108 PHE A C 1
ATOM 867 O O . PHE A 1 108 ? -15.233 24.180 -12.081 1.00 62.62 108 PHE A O 1
ATOM 874 N N . TYR A 1 109 ? -14.490 23.621 -10.044 1.00 59.59 109 TYR A N 1
ATOM 875 C CA . TYR A 1 109 ? -13.061 23.674 -10.386 1.00 59.59 109 TYR A CA 1
ATOM 876 C C . TYR A 1 109 ? -12.677 22.575 -11.391 1.00 59.59 109 TYR A C 1
ATOM 878 O O . TYR A 1 109 ? -11.964 22.836 -12.358 1.00 59.59 109 TYR A O 1
ATOM 886 N N . LEU A 1 110 ? -13.202 21.358 -11.209 1.00 61.09 110 LEU A N 1
ATOM 887 C CA . LEU A 1 110 ? -12.933 20.207 -12.078 1.00 61.09 110 LEU A CA 1
ATOM 888 C C . LEU A 1 110 ? -13.523 20.354 -13.487 1.00 61.09 110 LEU A C 1
ATOM 890 O O . LEU A 1 110 ? -12.994 19.754 -14.418 1.00 61.09 110 LEU A O 1
ATOM 894 N N . ILE A 1 111 ? -14.579 21.157 -13.660 1.00 61.34 111 ILE A N 1
ATOM 895 C CA . ILE A 1 111 ? -15.170 21.447 -14.978 1.00 61.34 111 ILE A CA 1
ATOM 896 C C . ILE A 1 111 ? -14.241 22.329 -15.835 1.00 61.34 111 ILE A C 1
ATOM 898 O O . ILE A 1 111 ? -14.294 22.252 -17.059 1.00 61.34 111 ILE A O 1
ATOM 902 N N . ASN A 1 112 ? -13.369 23.140 -15.220 1.00 53.31 112 ASN A N 1
ATOM 903 C CA . ASN A 1 112 ? -12.616 24.186 -15.921 1.00 53.31 112 ASN A CA 1
ATOM 904 C C . ASN A 1 112 ? -11.116 23.897 -16.146 1.00 53.31 112 ASN A C 1
ATOM 906 O O . ASN A 1 112 ? -10.473 24.664 -16.863 1.00 53.31 112 ASN A O 1
ATOM 910 N N . ILE A 1 113 ? -10.521 22.840 -15.568 1.00 55.84 113 ILE A N 1
ATOM 911 C CA . ILE A 1 113 ? -9.066 22.577 -15.663 1.00 55.84 113 ILE A CA 1
ATOM 912 C C . ILE A 1 113 ? -8.757 21.076 -15.826 1.00 55.84 113 ILE A C 1
ATOM 914 O O . ILE A 1 113 ? -9.467 20.211 -15.317 1.00 55.84 113 ILE A O 1
ATOM 918 N N . LYS A 1 114 ? -7.634 20.758 -16.494 1.00 54.41 114 LYS A N 1
ATOM 919 C CA . LYS A 1 114 ? -6.992 19.430 -16.449 1.00 54.41 114 LYS A CA 1
ATOM 920 C C . LYS A 1 114 ? -6.733 19.017 -14.994 1.00 54.41 114 LYS A C 1
ATOM 922 O O . LYS A 1 114 ? -5.927 19.624 -14.300 1.00 54.41 114 LYS A O 1
ATOM 927 N N . ILE A 1 115 ? -7.411 17.967 -14.551 1.00 55.12 115 ILE A N 1
ATOM 928 C CA . ILE A 1 115 ? -7.469 17.533 -13.152 1.00 55.12 115 ILE A CA 1
ATOM 929 C C . ILE A 1 115 ? -6.066 17.237 -12.595 1.00 55.12 115 ILE A C 1
ATOM 931 O O . ILE A 1 115 ? -5.404 16.291 -13.025 1.00 55.12 115 ILE A O 1
ATOM 935 N N . ALA A 1 116 ? -5.626 18.012 -11.600 1.00 61.16 116 ALA A N 1
ATOM 936 C CA . ALA A 1 116 ? -4.444 17.682 -10.811 1.00 61.16 116 ALA A CA 1
ATOM 937 C C . ALA A 1 116 ? -4.759 16.530 -9.838 1.00 61.16 116 ALA A C 1
ATOM 939 O O . ALA A 1 116 ? -5.812 16.506 -9.196 1.00 61.16 116 ALA A O 1
ATOM 940 N N . LEU A 1 117 ? -3.827 15.579 -9.694 1.00 60.81 117 LEU A N 1
ATOM 941 C CA . LEU A 1 117 ? -3.998 14.381 -8.858 1.00 60.81 117 LEU A CA 1
ATOM 942 C C . LEU A 1 117 ? -4.384 14.718 -7.405 1.00 60.81 117 LEU A C 1
ATOM 944 O O . LEU A 1 117 ? -5.242 14.059 -6.822 1.00 60.81 117 LEU A O 1
ATOM 948 N N . PHE A 1 118 ? -3.788 15.764 -6.827 1.00 60.97 118 PHE A N 1
ATOM 949 C CA . PHE A 1 118 ? -4.068 16.189 -5.452 1.00 60.97 118 PHE A CA 1
ATOM 950 C C . PHE A 1 118 ? -5.483 16.749 -5.274 1.00 60.97 118 PHE A C 1
ATOM 952 O O . PHE A 1 118 ? -6.116 16.454 -4.262 1.00 60.97 118 PHE A O 1
ATOM 959 N N . SER A 1 119 ? -6.017 17.457 -6.272 1.00 64.62 119 SER A N 1
ATOM 960 C CA . SER A 1 119 ? -7.393 17.966 -6.255 1.00 64.62 119 SER A CA 1
ATOM 961 C C . SER A 1 119 ? -8.411 16.823 -6.296 1.00 64.62 119 SER A C 1
ATOM 963 O O . SER A 1 119 ? -9.437 16.874 -5.618 1.00 64.62 119 SER A O 1
ATOM 965 N N . LEU A 1 120 ? -8.103 15.745 -7.026 1.00 65.94 120 LEU A N 1
ATOM 966 C CA . LEU A 1 120 ? -8.932 14.537 -7.053 1.00 65.94 120 LEU A CA 1
ATOM 967 C C . LEU A 1 120 ? -8.889 13.784 -5.713 1.00 65.94 120 LEU A C 1
ATOM 969 O O . LEU A 1 120 ? -9.922 13.337 -5.222 1.00 65.94 120 LEU A O 1
ATOM 973 N N . ILE A 1 121 ? -7.716 13.696 -5.079 1.00 68.38 121 ILE A N 1
ATOM 974 C CA . ILE A 1 121 ? -7.577 13.109 -3.737 1.00 68.38 121 ILE A CA 1
ATOM 975 C C . ILE A 1 121 ? -8.343 13.940 -2.696 1.00 68.38 121 ILE A C 1
ATOM 977 O O . ILE A 1 121 ? -9.058 13.376 -1.866 1.00 68.38 121 ILE A O 1
ATOM 981 N N . ALA A 1 122 ? -8.244 15.271 -2.758 1.00 68.06 122 ALA A N 1
ATOM 982 C CA . ALA A 1 122 ? -8.991 16.167 -1.882 1.00 68.06 122 ALA A CA 1
ATOM 983 C C . ALA A 1 122 ? -10.506 15.962 -2.040 1.00 68.06 122 ALA A C 1
ATOM 985 O O . ALA A 1 122 ? -11.194 15.775 -1.036 1.00 68.06 122 ALA A O 1
ATOM 986 N N . LEU A 1 123 ? -11.016 15.897 -3.280 1.00 71.56 123 LEU A N 1
ATOM 987 C CA . LEU A 1 123 ? -12.427 15.608 -3.558 1.00 71.56 123 LEU A CA 1
ATOM 988 C C . LEU A 1 123 ? -12.889 14.324 -2.858 1.00 71.56 123 LEU A C 1
ATOM 990 O O . LEU A 1 123 ? -13.929 14.320 -2.202 1.00 71.56 123 LEU A O 1
ATOM 994 N N . VAL A 1 124 ? -12.113 13.244 -2.975 1.00 76.06 124 VAL A N 1
ATOM 995 C CA . VAL A 1 124 ? -12.445 11.953 -2.357 1.00 76.06 124 VAL A CA 1
ATOM 996 C C . VAL A 1 124 ? -12.561 12.091 -0.840 1.00 76.06 124 VAL A C 1
ATOM 998 O O . VAL A 1 124 ? -13.552 11.644 -0.261 1.00 76.06 124 VAL A O 1
ATOM 1001 N N . PHE A 1 125 ? -11.600 12.747 -0.185 1.00 75.06 125 PHE A N 1
ATOM 1002 C CA . PHE A 1 125 ? -11.662 12.958 1.263 1.00 75.06 125 PHE A CA 1
ATOM 1003 C C . PHE A 1 125 ? -12.826 13.848 1.688 1.00 75.06 125 PHE A C 1
ATOM 1005 O O . PHE A 1 125 ? -13.394 13.622 2.751 1.00 75.06 125 PHE A O 1
ATOM 1012 N N . ILE A 1 126 ? -13.216 14.814 0.863 1.00 71.94 126 ILE A N 1
ATOM 1013 C CA . ILE A 1 126 ? -14.335 15.715 1.150 1.00 71.94 126 ILE A CA 1
ATOM 1014 C C . ILE A 1 126 ? -15.674 14.995 1.009 1.00 71.94 126 ILE A C 1
ATOM 1016 O O . ILE A 1 126 ? -16.536 15.145 1.872 1.00 71.94 126 ILE A O 1
ATOM 1020 N N . ILE A 1 127 ? -15.832 14.159 -0.018 1.00 77.81 127 ILE A N 1
ATOM 1021 C CA . ILE A 1 127 ? -17.005 13.288 -0.168 1.00 77.81 127 ILE A CA 1
ATOM 1022 C C . ILE A 1 127 ? -17.098 12.318 1.015 1.00 77.81 127 ILE A C 1
ATOM 1024 O O . ILE A 1 127 ? -18.173 12.141 1.587 1.00 77.81 127 ILE A O 1
ATOM 1028 N N . LEU A 1 128 ? -15.977 11.714 1.418 1.00 81.12 128 LEU A N 1
ATOM 1029 C CA . LEU A 1 128 ? -15.932 10.816 2.574 1.00 81.12 128 LEU A CA 1
ATOM 1030 C C . LEU A 1 128 ? -16.274 11.549 3.873 1.00 81.12 128 LEU A C 1
ATOM 1032 O O . LEU A 1 128 ? -17.098 11.067 4.646 1.00 81.12 128 LEU A O 1
ATOM 1036 N N . ALA A 1 129 ? -15.687 12.723 4.096 1.00 76.00 129 ALA A N 1
ATOM 1037 C CA . ALA A 1 129 ? -15.976 13.577 5.240 1.00 76.00 129 ALA A CA 1
ATOM 1038 C C . ALA A 1 129 ? -17.465 13.953 5.298 1.00 76.00 129 ALA A C 1
ATOM 1040 O O . ALA A 1 129 ? -18.083 13.838 6.354 1.00 76.00 129 ALA A O 1
ATOM 1041 N N . LEU A 1 130 ? -18.060 14.322 4.158 1.00 76.25 130 LEU A N 1
ATOM 1042 C CA . LEU A 1 130 ? -19.495 14.584 4.034 1.00 76.25 130 LEU A CA 1
ATOM 1043 C C . LEU A 1 130 ? -20.335 13.376 4.410 1.00 76.25 130 LEU A C 1
ATOM 1045 O O . LEU A 1 130 ? -21.238 13.495 5.233 1.00 76.25 130 LEU A O 1
ATOM 1049 N N . ALA A 1 131 ? -20.037 12.216 3.828 1.00 82.88 131 ALA A N 1
ATOM 1050 C CA . ALA A 1 131 ? -20.771 10.992 4.109 1.00 82.88 131 ALA A CA 1
ATOM 1051 C C . ALA A 1 131 ? -20.716 10.653 5.605 1.00 82.88 131 ALA A C 1
ATOM 1053 O O . ALA A 1 131 ? -21.750 10.407 6.224 1.00 82.88 131 ALA A O 1
ATOM 1054 N N . MET A 1 132 ? -19.530 10.721 6.214 1.00 79.12 132 MET A N 1
ATOM 1055 C CA . MET A 1 132 ? -19.351 10.453 7.643 1.00 79.12 132 MET A CA 1
ATOM 1056 C C . MET A 1 132 ? -20.106 11.463 8.510 1.00 79.12 132 MET A C 1
ATOM 1058 O O . MET A 1 132 ? -20.755 11.070 9.482 1.00 79.12 132 MET A O 1
ATOM 1062 N N . GLN A 1 133 ? -20.099 12.739 8.119 1.00 74.06 133 GLN A N 1
ATOM 1063 C CA . GLN A 1 133 ? -20.812 13.798 8.823 1.00 74.06 133 GLN A CA 1
ATOM 1064 C C . GLN A 1 133 ? -22.334 13.667 8.714 1.00 74.06 133 GLN A C 1
ATOM 1066 O O . GLN A 1 133 ? -23.051 13.927 9.680 1.00 74.06 133 GLN A O 1
ATOM 1071 N N . ILE A 1 134 ? -22.849 13.227 7.567 1.00 78.50 134 ILE A N 1
ATOM 1072 C CA . ILE A 1 134 ? -24.273 12.916 7.404 1.00 78.50 134 ILE A CA 1
ATOM 1073 C C . ILE A 1 134 ? -24.661 11.802 8.376 1.00 78.50 134 ILE A C 1
ATOM 1075 O O . ILE A 1 134 ? -25.632 11.944 9.115 1.00 78.50 134 ILE A O 1
ATOM 1079 N N . VAL A 1 135 ? -23.871 10.726 8.447 1.00 79.44 135 VAL A N 1
ATOM 1080 C CA . VAL A 1 135 ? -24.161 9.606 9.352 1.00 79.44 135 VAL A CA 1
ATOM 1081 C C . VAL A 1 135 ? -24.090 10.043 10.820 1.00 79.44 135 VAL A C 1
ATOM 1083 O O . VAL A 1 135 ? -24.940 9.628 11.606 1.00 79.44 135 VAL A O 1
ATOM 1086 N N . THR A 1 136 ? -23.126 10.885 11.222 1.00 73.62 136 THR A N 1
ATOM 1087 C CA . THR A 1 136 ? -23.048 11.367 12.620 1.00 73.62 136 THR A CA 1
ATOM 1088 C C . THR A 1 136 ? -24.221 12.279 12.964 1.00 73.62 136 THR A C 1
ATOM 1090 O O . THR A 1 136 ? -24.738 12.214 14.078 1.00 73.62 136 THR A O 1
ATOM 1093 N N . THR A 1 137 ? -24.650 13.119 12.022 1.00 71.62 137 THR A N 1
ATOM 1094 C CA . THR A 1 137 ? -25.760 14.064 12.212 1.00 71.62 137 THR A CA 1
ATOM 1095 C C . THR A 1 137 ? -27.102 13.339 12.257 1.00 71.62 137 THR A C 1
ATOM 1097 O O . THR A 1 137 ? -27.932 13.623 13.110 1.00 71.62 137 THR A O 1
ATOM 1100 N N . ILE A 1 138 ? -27.317 12.340 11.398 1.00 76.19 138 ILE A N 1
ATOM 1101 C CA . ILE A 1 138 ? -28.520 11.498 11.469 1.00 76.19 138 ILE A CA 1
ATOM 1102 C C . ILE A 1 138 ? -28.548 10.745 12.802 1.00 76.19 138 ILE A C 1
ATOM 1104 O O . ILE A 1 138 ? -29.572 10.741 13.484 1.00 76.19 138 ILE A O 1
ATOM 1108 N N . HIS A 1 139 ? -27.421 10.149 13.207 1.00 73.81 139 HIS A N 1
ATOM 1109 C CA . HIS A 1 139 ? -27.356 9.401 14.459 1.00 73.81 139 HIS A CA 1
ATOM 1110 C C . HIS A 1 139 ? -27.693 10.274 15.673 1.00 73.81 139 HIS A C 1
ATOM 1112 O O . HIS A 1 139 ? -28.470 9.850 16.529 1.00 73.81 139 HIS A O 1
ATOM 1118 N N . SER A 1 140 ? -27.169 11.501 15.726 1.00 69.06 140 SER A N 1
ATOM 1119 C CA . SER A 1 140 ? -27.429 12.428 16.829 1.00 69.06 140 SER A CA 1
ATOM 1120 C C . SER A 1 140 ? -28.871 12.929 16.888 1.00 69.06 140 SER A C 1
ATOM 1122 O O . SER A 1 140 ? -29.378 13.160 17.981 1.00 69.06 140 SER A O 1
ATOM 1124 N N . LEU A 1 141 ? -29.543 13.065 15.741 1.00 70.62 141 LEU A N 1
ATOM 1125 C CA . LEU A 1 141 ? -30.952 13.462 15.669 1.00 70.62 141 LEU A CA 1
ATOM 1126 C C . LEU A 1 141 ? -31.907 12.334 16.082 1.00 70.62 141 LEU A C 1
ATOM 1128 O O . LEU A 1 141 ? -32.996 12.605 16.578 1.00 70.62 141 LEU A O 1
ATOM 1132 N N . THR A 1 142 ? -31.513 11.074 15.878 1.00 72.00 142 THR A N 1
ATOM 1133 C CA . THR A 1 142 ? -32.357 9.900 16.174 1.00 72.00 142 THR A CA 1
ATOM 1134 C C . THR A 1 142 ? -32.287 9.388 17.617 1.00 72.00 142 THR A C 1
ATOM 1136 O O . THR A 1 142 ? -33.078 8.516 17.974 1.00 72.00 142 THR A O 1
ATOM 1139 N N . ARG A 1 143 ? -31.355 9.874 18.451 1.00 66.81 143 ARG A N 1
ATOM 1140 C CA . ARG A 1 143 ? -31.099 9.334 19.800 1.00 66.81 143 ARG A CA 1
ATOM 1141 C C . ARG A 1 143 ? -31.450 10.346 20.897 1.00 66.81 143 ARG A C 1
ATOM 1143 O O . ARG A 1 143 ? -31.288 11.549 20.717 1.00 66.81 143 ARG A O 1
ATOM 1150 N N . ASP A 1 144 ? -31.927 9.838 22.034 1.00 54.91 144 ASP A N 1
ATOM 1151 C CA . ASP A 1 144 ? -32.391 10.646 23.167 1.00 54.91 144 ASP A CA 1
ATOM 1152 C C . ASP A 1 144 ? -31.260 11.486 23.798 1.00 54.91 144 ASP A C 1
ATOM 1154 O O . ASP A 1 144 ? -30.116 11.023 23.907 1.00 54.91 144 ASP A O 1
ATOM 1158 N N . LYS A 1 145 ? -31.581 12.723 24.211 1.00 53.44 145 LYS A N 1
ATOM 1159 C CA . LYS A 1 145 ? -30.613 13.785 24.581 1.00 53.44 145 LYS A CA 1
ATOM 1160 C C . LYS A 1 145 ? -29.659 13.423 25.728 1.00 53.44 145 LYS A C 1
ATOM 1162 O O . LYS A 1 145 ? -28.594 14.026 25.819 1.00 53.44 145 LYS A O 1
ATOM 1167 N N . ASP A 1 146 ? -30.011 12.449 26.564 1.00 48.12 146 ASP A N 1
ATOM 1168 C CA . ASP A 1 146 ? -29.209 12.040 27.727 1.00 48.12 146 ASP A CA 1
ATOM 1169 C C . ASP A 1 146 ? -28.040 11.102 27.390 1.00 48.12 146 ASP A C 1
ATOM 1171 O O . ASP A 1 146 ? -27.129 10.938 28.194 1.00 48.12 146 ASP A O 1
ATOM 1175 N N . ASN A 1 147 ? -28.007 10.512 26.190 1.00 50.84 147 ASN A N 1
ATOM 1176 C CA . ASN A 1 147 ? -27.005 9.504 25.817 1.00 50.84 147 ASN A CA 1
ATOM 1177 C C . ASN A 1 147 ? -26.005 9.978 24.741 1.00 50.84 147 ASN A C 1
ATOM 1179 O O . ASN A 1 147 ? -25.311 9.157 24.139 1.00 50.84 147 ASN A O 1
ATOM 1183 N N . SER A 1 148 ? -25.921 11.288 24.475 1.00 52.31 148 SER A N 1
ATOM 1184 C CA . SER A 1 148 ? -24.979 11.861 23.496 1.00 52.31 148 SER A CA 1
ATOM 1185 C C . SER A 1 148 ? -23.556 12.073 24.036 1.00 52.31 148 SER A C 1
ATOM 1187 O O . SER A 1 148 ? -22.692 12.575 23.314 1.00 52.31 148 SER A O 1
ATOM 1189 N N . GLU A 1 149 ? -23.282 11.723 25.299 1.00 50.81 149 GLU A N 1
ATOM 1190 C CA . GLU A 1 149 ? -21.923 11.742 25.852 1.00 50.81 149 GLU A CA 1
ATOM 1191 C C . GLU A 1 149 ? -21.068 10.652 25.183 1.00 50.81 149 GLU A C 1
ATOM 1193 O O . GLU A 1 149 ? -21.025 9.495 25.594 1.00 50.81 149 GLU A O 1
ATOM 1198 N N . GLY A 1 150 ? -20.398 11.030 24.093 1.00 53.03 150 GLY A N 1
ATOM 1199 C CA . GLY A 1 150 ? -19.475 10.168 23.352 1.00 53.03 150 GLY A CA 1
ATOM 1200 C C . GLY A 1 150 ? -19.558 10.289 21.834 1.00 53.03 150 GLY A C 1
ATOM 1201 O O . GLY A 1 150 ? -18.683 9.772 21.152 1.00 53.03 150 GLY A O 1
ATOM 1202 N N . SER A 1 151 ? -20.552 10.988 21.278 1.00 56.81 151 SER A N 1
ATOM 1203 C CA . SER A 1 151 ? -20.700 11.106 19.819 1.00 56.81 151 SER A CA 1
ATOM 1204 C C . SER A 1 151 ? -19.774 12.141 19.165 1.00 56.81 151 SER A C 1
ATOM 1206 O O . SER A 1 151 ? -19.750 12.231 17.938 1.00 56.81 151 SER A O 1
ATOM 1208 N N . TYR A 1 152 ? -19.016 12.924 19.947 1.00 65.56 152 TYR A N 1
ATOM 1209 C CA . TYR A 1 152 ? -18.235 14.063 19.445 1.00 65.56 152 TYR A CA 1
ATOM 1210 C C . TYR A 1 152 ? -16.833 14.145 20.027 1.00 65.56 152 TYR A C 1
ATOM 1212 O O . TYR A 1 152 ? -16.608 13.808 21.190 1.00 65.56 152 TYR A O 1
ATOM 1220 N N . ILE A 1 153 ? -15.912 14.660 19.210 1.00 68.50 153 ILE A N 1
ATOM 1221 C CA . ILE A 1 153 ? -14.538 14.950 19.605 1.00 68.50 153 ILE A CA 1
ATOM 1222 C C . ILE A 1 153 ? -14.357 16.462 19.706 1.00 68.50 153 ILE A C 1
ATOM 1224 O O . ILE A 1 153 ? -14.444 17.175 18.707 1.00 68.50 153 ILE A O 1
ATOM 1228 N N . HIS A 1 154 ? -14.068 16.916 20.916 1.00 72.12 154 HIS A N 1
ATOM 1229 C CA . HIS A 1 154 ? -13.688 18.277 21.260 1.00 72.12 154 HIS A CA 1
ATOM 1230 C C . HIS A 1 154 ? -12.260 18.275 21.810 1.00 72.12 154 HIS A C 1
ATOM 1232 O O . HIS A 1 154 ? -11.699 17.225 22.134 1.00 72.12 154 HIS A O 1
ATOM 1238 N N . ILE A 1 155 ? -11.651 19.453 21.940 1.00 69.81 155 ILE A N 1
ATOM 1239 C CA . ILE A 1 155 ? -10.253 19.567 22.392 1.00 69.81 155 ILE A CA 1
ATOM 1240 C C . ILE A 1 155 ? -10.045 18.882 23.757 1.00 69.81 155 ILE A C 1
ATOM 1242 O O . ILE A 1 155 ? -9.048 18.188 23.948 1.00 69.81 155 ILE A O 1
ATOM 1246 N N . GLY A 1 156 ? -11.013 18.999 24.674 1.00 70.50 156 GLY A N 1
ATOM 1247 C CA . GLY A 1 156 ? -10.928 18.419 26.018 1.00 70.50 156 GLY A CA 1
ATOM 1248 C C . GLY A 1 156 ? -10.999 16.888 26.072 1.00 70.50 156 GLY A C 1
ATOM 1249 O O . GLY A 1 156 ? -10.430 16.287 26.979 1.00 70.50 156 GLY A O 1
ATOM 1250 N N . ASN A 1 157 ? -11.647 16.237 25.099 1.00 76.88 157 ASN A N 1
ATOM 1251 C CA . ASN A 1 157 ? -11.824 14.780 25.086 1.00 76.88 157 ASN A CA 1
ATOM 1252 C C . ASN A 1 157 ? -10.996 14.071 23.998 1.00 76.88 157 ASN A C 1
ATOM 1254 O O . ASN A 1 157 ? -11.043 12.844 23.904 1.00 76.88 157 ASN A O 1
ATOM 1258 N N . PHE A 1 158 ? -10.219 14.818 23.204 1.00 77.75 158 PHE A N 1
ATOM 1259 C CA . PHE A 1 158 ? -9.464 14.309 22.058 1.00 77.75 158 PHE A CA 1
ATOM 1260 C C . PHE A 1 158 ? -8.592 13.101 22.421 1.00 77.75 158 PHE A C 1
ATOM 1262 O O . PHE A 1 158 ? -8.742 12.021 21.849 1.00 77.75 158 PHE A O 1
ATOM 1269 N N . ALA A 1 159 ? -7.727 13.242 23.428 1.00 82.50 159 ALA A N 1
ATOM 1270 C CA . ALA A 1 159 ? -6.836 12.160 23.846 1.00 82.50 159 ALA A CA 1
ATOM 1271 C C . ALA A 1 159 ? -7.611 10.927 24.348 1.00 82.50 159 ALA A C 1
ATOM 1273 O O . ALA A 1 159 ? -7.242 9.785 24.060 1.00 82.50 159 ALA A O 1
ATOM 1274 N N . GLU A 1 160 ? -8.710 11.140 25.074 1.00 82.44 160 GLU A N 1
ATOM 1275 C CA . GLU A 1 160 ? -9.526 10.053 25.609 1.00 82.44 160 GLU A CA 1
ATOM 1276 C C . GLU A 1 160 ? -10.298 9.317 24.504 1.00 82.44 160 GLU A C 1
ATOM 1278 O O . GLU A 1 160 ? -10.344 8.084 24.508 1.00 82.44 160 GLU A O 1
ATOM 1283 N N . ALA A 1 161 ? -10.845 10.046 23.528 1.00 80.31 161 ALA A N 1
ATOM 1284 C CA . ALA A 1 161 ? -11.554 9.495 22.378 1.00 80.31 161 ALA A CA 1
ATOM 1285 C C . ALA A 1 161 ? -10.631 8.618 21.521 1.00 80.31 161 ALA A C 1
ATOM 1287 O O . ALA A 1 161 ? -10.965 7.468 21.238 1.00 80.31 161 ALA A O 1
ATOM 1288 N N . TYR A 1 162 ? -9.423 9.094 21.201 1.00 84.94 162 TYR A N 1
ATOM 1289 C CA . TYR A 1 162 ? -8.437 8.302 20.456 1.00 84.94 162 TYR A CA 1
ATOM 1290 C C . TYR A 1 162 ? -7.937 7.087 21.256 1.00 84.94 162 TYR A C 1
ATOM 1292 O O . TYR A 1 162 ? -7.712 6.018 20.685 1.00 84.94 162 TYR A O 1
ATOM 1300 N N . LYS A 1 163 ? -7.836 7.186 22.591 1.00 85.69 163 LYS A N 1
ATOM 1301 C CA . LYS A 1 163 ? -7.521 6.037 23.459 1.00 85.69 163 LYS A CA 1
ATOM 1302 C C . LYS A 1 163 ? -8.657 5.006 23.496 1.00 85.69 163 LYS A C 1
ATOM 1304 O O . LYS A 1 163 ? -8.392 3.801 23.497 1.00 85.69 163 LYS A O 1
ATOM 1309 N N . LYS A 1 164 ? -9.922 5.444 23.536 1.00 81.69 164 LYS A N 1
ATOM 1310 C CA . LYS A 1 164 ? -11.107 4.570 23.428 1.00 81.69 164 LYS A CA 1
ATOM 1311 C C . LYS A 1 164 ? -11.159 3.888 22.061 1.00 81.69 164 LYS A C 1
ATOM 1313 O O . LYS A 1 164 ? -11.287 2.668 22.022 1.00 81.69 164 LYS A O 1
ATOM 1318 N N . PHE A 1 165 ? -10.932 4.632 20.981 1.00 84.44 165 PHE A N 1
ATOM 1319 C CA . PHE A 1 165 ? -10.819 4.094 19.626 1.00 84.44 165 PHE A CA 1
ATOM 1320 C C . PHE A 1 165 ? -9.720 3.042 19.505 1.00 84.44 165 PHE A C 1
ATOM 1322 O O . PHE A 1 165 ? -9.983 1.948 19.017 1.00 84.44 165 PHE A O 1
ATOM 1329 N N . GLY A 1 166 ? -8.515 3.320 20.015 1.00 84.31 166 GLY A N 1
ATOM 1330 C CA . GLY A 1 166 ? -7.412 2.358 20.003 1.00 84.31 166 GLY A CA 1
ATOM 1331 C C . GLY A 1 166 ? -7.770 1.042 20.699 1.00 84.31 166 GLY A C 1
ATOM 1332 O O . GLY A 1 166 ? -7.478 -0.030 20.173 1.00 84.31 166 GLY A O 1
ATOM 1333 N N . ARG A 1 167 ? -8.475 1.103 21.838 1.00 82.06 167 ARG A N 1
ATOM 1334 C CA . ARG A 1 167 ? -8.999 -0.093 22.524 1.00 82.06 167 ARG A CA 1
ATOM 1335 C C . ARG A 1 167 ? -10.094 -0.800 21.721 1.00 82.06 167 ARG A C 1
ATOM 1337 O O . ARG A 1 167 ? -10.061 -2.021 21.608 1.00 82.06 167 ARG A O 1
ATOM 1344 N N . GLY A 1 168 ? -11.031 -0.058 21.134 1.00 80.19 168 GLY A N 1
ATOM 1345 C CA . GLY A 1 168 ? -12.078 -0.625 20.280 1.00 80.19 168 GLY A CA 1
ATOM 1346 C C . GLY A 1 168 ? -11.498 -1.351 19.064 1.00 80.19 168 GLY A C 1
ATOM 1347 O O . GLY A 1 168 ? -11.884 -2.481 18.768 1.00 80.19 168 GLY A O 1
ATOM 1348 N N . LEU A 1 169 ? -10.505 -0.744 18.414 1.00 82.31 169 LEU A N 1
ATOM 1349 C CA . LEU A 1 169 ? -9.805 -1.310 17.265 1.00 82.31 169 LEU A CA 1
ATOM 1350 C C . LEU A 1 169 ? -8.960 -2.525 17.669 1.00 82.31 169 LEU A C 1
ATOM 1352 O O . LEU A 1 169 ? -8.942 -3.521 16.947 1.00 82.31 169 LEU A O 1
ATOM 1356 N N . TYR A 1 170 ? -8.344 -2.489 18.855 1.00 83.25 170 TYR A N 1
ATOM 1357 C CA . TYR A 1 170 ? -7.660 -3.634 19.455 1.00 83.25 170 TYR A CA 1
ATOM 1358 C C . TYR A 1 170 ? -8.610 -4.825 19.638 1.00 83.25 170 TYR A C 1
ATOM 1360 O O . TYR A 1 170 ? -8.335 -5.905 19.123 1.00 83.25 170 TYR A O 1
ATOM 1368 N N . TYR A 1 171 ? -9.763 -4.644 20.286 1.00 82.19 171 TYR A N 1
ATOM 1369 C CA . TYR A 1 171 ? -10.734 -5.731 20.460 1.00 82.19 171 TYR A CA 1
ATOM 1370 C C . TYR A 1 171 ? -11.322 -6.220 19.133 1.00 82.19 171 TYR A C 1
ATOM 1372 O O . TYR A 1 171 ? -11.454 -7.429 18.924 1.00 82.19 171 TYR A O 1
ATOM 1380 N N . TRP A 1 172 ? -11.617 -5.306 18.207 1.00 82.06 172 TRP A N 1
ATOM 1381 C CA . TRP A 1 172 ? -12.084 -5.653 16.865 1.00 82.06 172 TRP A CA 1
ATOM 1382 C C . TRP A 1 172 ? -11.076 -6.539 16.126 1.00 82.06 172 TRP A C 1
ATOM 1384 O O . TRP A 1 172 ? -11.457 -7.539 15.513 1.00 82.06 172 TRP A O 1
ATOM 1394 N N . TRP A 1 173 ? -9.785 -6.231 16.258 1.00 84.12 173 TRP A N 1
ATOM 1395 C CA . TRP A 1 173 ? -8.698 -6.999 15.662 1.00 84.12 173 TRP A CA 1
ATOM 1396 C C . TRP A 1 173 ? -8.650 -8.452 16.156 1.00 84.12 173 TRP A C 1
ATOM 1398 O O . TRP A 1 173 ? -8.426 -9.364 15.357 1.00 84.12 173 TRP A O 1
ATOM 1408 N N . PHE A 1 174 ? -8.893 -8.697 17.450 1.00 82.12 174 PHE A N 1
ATOM 1409 C CA . PHE A 1 174 ? -8.937 -10.062 18.000 1.00 82.12 174 PHE A CA 1
ATOM 1410 C C . PHE A 1 174 ? -10.213 -10.816 17.635 1.00 82.12 174 PHE A C 1
ATOM 1412 O O . PHE A 1 174 ? -10.155 -12.023 17.392 1.00 82.12 174 PHE A O 1
ATOM 1419 N N . ARG A 1 175 ? -11.350 -10.120 17.545 1.00 81.25 175 ARG A N 1
ATOM 1420 C CA . ARG A 1 175 ? -12.625 -10.724 17.141 1.00 81.25 175 ARG A CA 1
ATOM 1421 C C . ARG A 1 175 ? -12.602 -11.161 15.677 1.00 81.25 175 ARG A C 1
ATOM 1423 O O . ARG A 1 175 ? -12.992 -12.282 15.348 1.00 81.25 175 ARG A O 1
ATOM 1430 N N . HIS A 1 176 ? -12.101 -10.303 14.791 1.00 82.31 176 HIS A N 1
ATOM 1431 C CA . HIS A 1 176 ? -12.082 -10.539 13.349 1.00 82.31 176 HIS A CA 1
ATOM 1432 C C . HIS A 1 176 ? -10.721 -11.046 12.862 1.00 82.31 176 HIS A C 1
ATOM 1434 O O . HIS A 1 176 ? -10.101 -10.454 11.980 1.00 82.31 176 HIS A O 1
ATOM 1440 N N . HIS A 1 177 ? -10.278 -12.190 13.389 1.00 81.12 177 HIS A N 1
ATOM 1441 C CA . HIS A 1 177 ? -8.966 -12.777 13.086 1.00 81.12 177 HIS A CA 1
ATOM 1442 C C . HIS A 1 177 ? -8.660 -12.912 11.580 1.00 81.12 177 HIS A C 1
ATOM 1444 O O . HIS A 1 177 ? -7.531 -12.642 11.171 1.00 81.12 177 HIS A O 1
ATOM 1450 N N . LYS A 1 178 ? -9.651 -13.272 10.744 1.00 84.06 178 LYS A N 1
ATOM 1451 C CA . LYS A 1 178 ? -9.483 -13.372 9.279 1.00 84.06 178 LYS A CA 1
ATOM 1452 C C . LYS A 1 178 ? -9.230 -12.011 8.626 1.00 84.06 178 LYS A C 1
ATOM 1454 O O . LYS A 1 178 ? -8.377 -11.906 7.754 1.00 84.06 178 LYS A O 1
ATOM 1459 N N . ILE A 1 179 ? -9.940 -10.970 9.067 1.00 84.69 179 ILE A N 1
ATOM 1460 C CA . ILE A 1 179 ? -9.765 -9.610 8.540 1.00 84.69 179 ILE A CA 1
ATOM 1461 C C . ILE A 1 179 ? -8.432 -9.035 9.031 1.00 84.69 179 ILE A C 1
ATOM 1463 O O . ILE A 1 179 ? -7.683 -8.467 8.248 1.00 84.69 179 ILE A O 1
ATOM 1467 N N . ALA A 1 180 ? -8.079 -9.260 10.297 1.00 85.06 180 ALA A N 1
ATOM 1468 C CA . ALA A 1 180 ? -6.782 -8.884 10.850 1.00 85.06 180 ALA A CA 1
ATOM 1469 C C . ALA A 1 180 ? -5.606 -9.555 10.113 1.00 85.06 180 ALA A C 1
ATOM 1471 O O . ALA A 1 180 ? -4.586 -8.920 9.857 1.00 85.06 180 ALA A O 1
ATOM 1472 N N . GLU A 1 181 ? -5.730 -10.836 9.756 1.00 87.94 181 GLU A N 1
ATOM 1473 C CA . GLU A 1 181 ? -4.758 -11.541 8.910 1.00 87.94 181 GLU A CA 1
ATOM 1474 C C . GLU A 1 181 ? -4.639 -10.900 7.526 1.00 87.94 181 GLU A C 1
ATOM 1476 O O . GLU A 1 181 ? -3.527 -10.618 7.082 1.00 87.94 181 GLU A O 1
ATOM 1481 N N . PHE A 1 182 ? -5.771 -10.607 6.883 1.00 87.25 182 PHE A N 1
ATOM 1482 C CA . PHE A 1 182 ? -5.798 -9.917 5.597 1.00 87.25 182 PHE A CA 1
ATOM 1483 C C . PHE A 1 182 ? -5.135 -8.532 5.662 1.00 87.25 182 PHE A C 1
ATOM 1485 O O . PHE A 1 182 ? -4.312 -8.205 4.809 1.00 87.25 182 PHE A O 1
ATOM 1492 N N . ILE A 1 183 ? -5.414 -7.739 6.702 1.00 88.06 183 ILE A N 1
ATOM 1493 C CA . ILE A 1 183 ? -4.786 -6.423 6.890 1.00 88.06 183 ILE A CA 1
ATOM 1494 C C . ILE A 1 183 ? -3.270 -6.569 7.071 1.00 88.06 183 ILE A C 1
ATOM 1496 O O . ILE A 1 183 ? -2.518 -5.817 6.456 1.00 88.06 183 ILE A O 1
ATOM 1500 N N . ARG A 1 184 ? -2.787 -7.549 7.853 1.00 89.31 184 ARG A N 1
ATOM 1501 C CA . ARG A 1 184 ? -1.337 -7.801 7.966 1.00 89.31 184 ARG A CA 1
ATOM 1502 C C . ARG A 1 184 ? -0.721 -8.167 6.622 1.00 89.31 184 ARG A C 1
ATOM 1504 O O . ARG A 1 184 ? 0.331 -7.630 6.290 1.00 89.31 184 ARG A O 1
ATOM 1511 N N . TYR A 1 185 ? -1.369 -9.050 5.863 1.00 89.81 185 TYR A N 1
ATOM 1512 C CA . TYR A 1 185 ? -0.940 -9.414 4.513 1.00 89.81 185 TYR A CA 1
ATOM 1513 C C . TYR A 1 185 ? -0.802 -8.171 3.620 1.00 89.81 185 TYR A C 1
ATOM 1515 O O . TYR A 1 185 ? 0.233 -7.987 2.974 1.00 89.81 185 TYR A O 1
ATOM 1523 N N . PHE A 1 186 ? -1.809 -7.294 3.643 1.00 88.12 186 PHE A N 1
ATOM 1524 C CA . PHE A 1 186 ? -1.832 -6.059 2.866 1.00 88.12 186 PHE A CA 1
ATOM 1525 C C . PHE A 1 186 ? -0.725 -5.088 3.296 1.00 88.12 186 PHE A C 1
ATOM 1527 O O . PHE A 1 186 ? 0.019 -4.586 2.455 1.00 88.12 186 PHE A O 1
ATOM 1534 N N . MET A 1 187 ? -0.568 -4.850 4.601 1.00 89.75 187 MET A N 1
ATOM 1535 C CA . MET A 1 187 ? 0.480 -3.975 5.133 1.00 89.75 187 MET A CA 1
ATOM 1536 C C . MET A 1 187 ? 1.876 -4.486 4.777 1.00 89.75 187 MET A C 1
ATOM 1538 O O . MET A 1 187 ? 2.706 -3.716 4.304 1.00 89.75 187 MET A O 1
ATOM 1542 N N . VAL A 1 188 ? 2.125 -5.787 4.955 1.00 90.12 188 VAL A N 1
ATOM 1543 C CA . VAL A 1 188 ? 3.399 -6.416 4.586 1.00 90.12 188 VAL A CA 1
ATOM 1544 C C . VAL A 1 188 ? 3.683 -6.236 3.096 1.00 90.12 188 VAL A C 1
ATOM 1546 O O . VAL A 1 188 ? 4.796 -5.855 2.745 1.00 90.12 188 VAL A O 1
ATOM 1549 N N . GLY A 1 189 ? 2.690 -6.459 2.229 1.00 88.31 189 GLY A N 1
ATOM 1550 C CA . GLY A 1 189 ? 2.835 -6.254 0.786 1.00 88.31 189 GLY A CA 1
ATOM 1551 C C . GLY A 1 189 ? 3.276 -4.829 0.446 1.00 88.31 189 GLY A C 1
ATOM 1552 O O . GLY A 1 189 ? 4.290 -4.645 -0.223 1.00 88.31 189 GLY A O 1
ATOM 1553 N N . ASN A 1 190 ? 2.580 -3.827 0.988 1.00 89.81 190 ASN A N 1
ATOM 1554 C CA . ASN A 1 190 ? 2.906 -2.420 0.748 1.00 89.81 190 ASN A CA 1
ATOM 1555 C C . ASN A 1 190 ? 4.280 -2.019 1.312 1.00 89.81 190 ASN A C 1
ATOM 1557 O O . ASN A 1 190 ? 4.994 -1.254 0.669 1.00 89.81 190 ASN A O 1
ATOM 1561 N N . ILE A 1 191 ? 4.690 -2.551 2.470 1.00 92.25 191 ILE A N 1
ATOM 1562 C CA . ILE A 1 191 ? 6.035 -2.300 3.018 1.00 92.25 191 ILE A CA 1
ATOM 1563 C C . ILE A 1 191 ? 7.110 -2.807 2.054 1.00 92.25 191 ILE A C 1
ATOM 1565 O O . ILE A 1 191 ? 8.066 -2.087 1.773 1.00 92.25 191 ILE A O 1
ATOM 1569 N N . VAL A 1 192 ? 6.948 -4.016 1.508 1.00 91.94 192 VAL A N 1
ATOM 1570 C CA . VAL A 1 192 ? 7.899 -4.550 0.523 1.00 91.94 192 VAL A CA 1
ATOM 1571 C C . VAL A 1 192 ? 7.928 -3.681 -0.737 1.00 91.94 192 VAL A C 1
ATOM 1573 O O . VAL A 1 192 ? 9.007 -3.415 -1.258 1.00 91.94 192 VAL A O 1
ATOM 1576 N N . THR A 1 193 ? 6.783 -3.177 -1.198 1.00 90.12 193 THR A N 1
ATOM 1577 C CA . THR A 1 193 ? 6.720 -2.242 -2.332 1.00 90.12 193 THR A CA 1
ATOM 1578 C C . THR A 1 193 ? 7.454 -0.928 -2.050 1.00 90.12 193 THR A C 1
ATOM 1580 O O . THR A 1 193 ? 8.209 -0.455 -2.894 1.00 90.12 193 THR A O 1
ATOM 1583 N N . VAL A 1 194 ? 7.308 -0.345 -0.857 1.00 92.12 194 VAL A N 1
ATOM 1584 C CA . VAL A 1 194 ? 8.078 0.853 -0.473 1.00 92.12 194 VAL A CA 1
ATOM 1585 C C . VAL A 1 194 ? 9.578 0.556 -0.474 1.00 92.12 194 VAL A C 1
ATOM 1587 O O . VAL A 1 194 ? 10.363 1.340 -1.002 1.00 92.12 194 VAL A O 1
ATOM 1590 N N . ILE A 1 195 ? 9.981 -0.604 0.049 1.00 93.44 195 ILE A N 1
ATOM 1591 C CA . ILE A 1 195 ? 11.379 -1.043 0.015 1.00 93.44 195 ILE A CA 1
ATOM 1592 C C . ILE A 1 195 ? 11.873 -1.177 -1.436 1.00 93.44 195 ILE A C 1
ATOM 1594 O O . ILE A 1 195 ? 12.964 -0.706 -1.741 1.00 93.44 195 ILE A O 1
ATOM 1598 N N . GLN A 1 196 ? 11.075 -1.731 -2.356 1.00 92.00 196 GLN A N 1
ATOM 1599 C CA . GLN A 1 196 ? 11.418 -1.794 -3.787 1.00 92.00 196 GLN A CA 1
ATOM 1600 C C . GLN A 1 196 ? 11.673 -0.411 -4.390 1.00 92.00 196 GLN A C 1
ATOM 1602 O O . GLN A 1 196 ? 12.666 -0.226 -5.096 1.00 92.00 196 GLN A O 1
ATOM 1607 N N . PHE A 1 197 ? 10.801 0.559 -4.091 1.00 90.44 197 PHE A N 1
ATOM 1608 C CA . PHE A 1 197 ? 10.941 1.934 -4.575 1.00 90.44 197 PHE A CA 1
ATOM 1609 C C . PHE A 1 197 ? 12.228 2.607 -4.095 1.00 90.44 197 PHE A C 1
ATOM 1611 O O . PHE A 1 197 ? 12.713 3.515 -4.764 1.00 90.44 197 PHE A O 1
ATOM 1618 N N . ILE A 1 198 ? 12.797 2.154 -2.977 1.00 93.69 198 ILE A N 1
ATOM 1619 C CA . ILE A 1 198 ? 14.077 2.642 -2.454 1.00 93.69 198 ILE A CA 1
ATOM 1620 C C . ILE A 1 198 ? 15.251 1.863 -3.062 1.00 93.69 198 ILE A C 1
ATOM 1622 O O . ILE A 1 198 ? 16.236 2.465 -3.487 1.00 93.69 198 ILE A O 1
ATOM 1626 N N . ILE A 1 199 ? 15.158 0.531 -3.131 1.00 94.44 199 ILE A N 1
ATOM 1627 C CA . ILE A 1 199 ? 16.249 -0.331 -3.610 1.00 94.44 199 ILE A CA 1
ATOM 1628 C C . ILE A 1 199 ? 16.599 -0.023 -5.067 1.00 94.44 199 ILE A C 1
ATOM 1630 O O . ILE A 1 199 ? 17.781 0.070 -5.391 1.00 94.44 199 ILE A O 1
ATOM 1634 N N . LEU A 1 200 ? 15.606 0.160 -5.942 1.00 92.12 200 LEU A N 1
ATOM 1635 C CA . LEU A 1 200 ? 15.866 0.361 -7.368 1.00 92.12 200 LEU A CA 1
ATOM 1636 C C . LEU A 1 200 ? 16.734 1.611 -7.646 1.00 92.12 200 LEU A C 1
ATOM 1638 O O . LEU A 1 200 ? 17.750 1.472 -8.332 1.00 92.12 200 LEU A O 1
ATOM 1642 N N . PRO A 1 201 ? 16.411 2.813 -7.128 1.00 90.81 201 PRO A N 1
ATOM 1643 C CA . PRO A 1 201 ? 17.294 3.975 -7.228 1.00 90.81 201 PRO A CA 1
ATOM 1644 C C . PRO A 1 201 ? 18.676 3.751 -6.606 1.00 90.81 201 PRO A C 1
ATOM 1646 O O . PRO A 1 201 ? 19.677 4.154 -7.193 1.00 90.81 201 PRO A O 1
ATOM 1649 N N . VAL A 1 202 ? 18.755 3.084 -5.449 1.00 93.69 202 VAL A N 1
ATOM 1650 C CA . VAL A 1 202 ? 20.035 2.799 -4.777 1.00 93.69 202 VAL A CA 1
ATOM 1651 C C . VAL A 1 202 ? 20.930 1.909 -5.641 1.00 93.69 202 VAL A C 1
ATOM 1653 O O . VAL A 1 202 ? 22.103 2.219 -5.831 1.00 93.69 202 VAL A O 1
ATOM 1656 N N . LEU A 1 203 ? 20.386 0.841 -6.228 1.00 93.25 203 LEU A N 1
ATOM 1657 C CA . LEU A 1 203 ? 21.133 -0.031 -7.137 1.00 93.25 203 LEU A CA 1
ATOM 1658 C C . LEU A 1 203 ? 21.556 0.700 -8.413 1.00 93.25 203 LEU A C 1
ATOM 1660 O O . LEU A 1 203 ? 22.675 0.504 -8.880 1.00 93.25 203 LEU A O 1
ATOM 1664 N N . GLN A 1 204 ? 20.709 1.582 -8.950 1.00 89.12 204 GLN A N 1
ATOM 1665 C CA . GLN A 1 204 ? 21.098 2.434 -10.075 1.00 89.12 204 GLN A CA 1
ATOM 1666 C C . GLN A 1 204 ? 22.262 3.363 -9.714 1.00 89.12 204 GLN A C 1
ATOM 1668 O O . GLN A 1 204 ? 23.167 3.518 -10.526 1.00 89.12 204 GLN A O 1
ATOM 1673 N N . LEU A 1 205 ? 22.293 3.936 -8.506 1.00 89.88 205 LEU A N 1
ATOM 1674 C CA . LEU A 1 205 ? 23.427 4.744 -8.041 1.00 89.88 205 LEU A CA 1
ATOM 1675 C C . LEU A 1 205 ? 24.711 3.918 -7.913 1.00 89.88 205 LEU A C 1
ATOM 1677 O O . LEU A 1 205 ? 25.774 4.397 -8.299 1.00 89.88 205 LEU A O 1
ATOM 1681 N N . ILE A 1 206 ? 24.611 2.679 -7.425 1.00 91.31 206 ILE A N 1
ATOM 1682 C CA . ILE A 1 206 ? 25.750 1.757 -7.328 1.00 91.31 206 ILE A CA 1
ATOM 1683 C C . ILE A 1 206 ? 26.297 1.432 -8.724 1.00 91.31 206 ILE A C 1
ATOM 1685 O O . ILE A 1 206 ? 27.503 1.518 -8.952 1.00 91.31 206 ILE A O 1
ATOM 1689 N N . PHE A 1 207 ? 25.424 1.106 -9.681 1.00 90.88 207 PHE A N 1
ATOM 1690 C CA . PHE A 1 207 ? 25.854 0.761 -11.036 1.00 90.88 207 PHE A CA 1
ATOM 1691 C C . PHE A 1 207 ? 26.196 1.970 -11.912 1.00 90.88 207 PHE A C 1
ATOM 1693 O O . PHE A 1 207 ? 26.852 1.790 -12.938 1.00 90.88 207 PHE A O 1
ATOM 1700 N N . LYS A 1 208 ? 25.825 3.192 -11.510 1.00 87.38 208 LYS A N 1
ATOM 1701 C CA . LYS A 1 208 ? 26.072 4.425 -12.272 1.00 87.38 208 LYS A CA 1
ATOM 1702 C C . LYS A 1 208 ? 27.540 4.614 -12.654 1.00 87.38 208 LYS A C 1
ATOM 1704 O O . LYS A 1 208 ? 27.810 5.148 -13.719 1.00 87.38 208 LYS A O 1
ATOM 1709 N N . ASN A 1 209 ? 28.471 4.178 -11.807 1.00 86.69 209 ASN A N 1
ATOM 1710 C CA . ASN A 1 209 ? 29.912 4.337 -12.032 1.00 86.69 209 ASN A CA 1
ATOM 1711 C C . ASN A 1 209 ? 30.568 3.093 -12.657 1.00 86.69 209 ASN A C 1
ATOM 1713 O O . ASN A 1 209 ? 31.786 2.947 -12.612 1.00 86.69 209 ASN A O 1
ATOM 1717 N N . THR A 1 210 ? 29.777 2.168 -13.203 1.00 90.06 210 THR A N 1
ATOM 1718 C CA . THR A 1 210 ? 30.277 0.921 -13.795 1.00 90.06 210 THR A CA 1
ATOM 1719 C C . THR A 1 210 ? 30.171 0.954 -15.316 1.00 90.06 210 THR A C 1
ATOM 1721 O O . THR A 1 210 ? 29.291 1.605 -15.874 1.00 90.06 210 THR A O 1
ATOM 1724 N N . ASN A 1 211 ? 31.005 0.168 -16.004 1.00 89.38 211 ASN A N 1
ATOM 1725 C CA . ASN A 1 211 ? 30.951 0.034 -17.468 1.00 89.38 211 ASN A CA 1
ATOM 1726 C C . ASN A 1 211 ? 29.639 -0.591 -17.983 1.00 89.38 211 ASN A C 1
ATOM 1728 O O . ASN A 1 211 ? 29.366 -0.554 -19.181 1.00 89.38 211 ASN A O 1
ATOM 1732 N N . LEU A 1 212 ? 28.799 -1.119 -17.085 1.00 87.94 212 LEU A N 1
ATOM 1733 C CA . LEU A 1 212 ? 27.487 -1.678 -17.409 1.00 87.94 212 LEU A CA 1
ATOM 1734 C C . LEU A 1 212 ? 26.537 -0.625 -17.996 1.00 87.94 212 LEU A C 1
ATOM 1736 O O . LEU A 1 212 ? 25.666 -0.978 -18.787 1.00 87.94 212 LEU A O 1
ATOM 1740 N N . ILE A 1 213 ? 26.718 0.661 -17.661 1.00 89.38 213 ILE A N 1
ATOM 1741 C CA . ILE A 1 213 ? 25.900 1.749 -18.223 1.00 89.38 213 ILE A CA 1
ATOM 1742 C C . ILE A 1 213 ? 26.142 1.940 -19.723 1.00 89.38 213 ILE A C 1
ATOM 1744 O O . ILE A 1 213 ? 25.263 2.431 -20.421 1.00 89.38 213 ILE A O 1
ATOM 1748 N N . ASN A 1 214 ? 27.323 1.547 -20.208 1.00 86.56 214 ASN A N 1
ATOM 1749 C CA . ASN A 1 214 ? 27.744 1.690 -21.601 1.00 86.56 214 ASN A CA 1
ATOM 1750 C C . ASN A 1 214 ? 27.388 0.455 -22.442 1.00 86.56 214 ASN A C 1
ATOM 1752 O O . ASN A 1 214 ? 27.791 0.363 -23.596 1.00 86.56 214 ASN A O 1
ATOM 1756 N N . THR A 1 215 ? 26.677 -0.515 -21.859 1.00 87.81 215 THR A N 1
ATOM 1757 C CA . THR A 1 215 ? 26.280 -1.748 -22.541 1.00 87.81 215 THR A CA 1
ATOM 1758 C C . THR A 1 215 ? 24.790 -1.711 -22.832 1.00 87.81 215 THR A C 1
ATOM 1760 O O . THR A 1 215 ? 23.971 -1.695 -21.909 1.00 87.81 215 THR A O 1
ATOM 1763 N N . ASP A 1 216 ? 24.438 -1.714 -24.114 1.00 86.06 216 ASP A N 1
ATOM 1764 C CA . ASP A 1 216 ? 23.055 -1.856 -24.551 1.00 86.06 216 ASP A CA 1
ATOM 1765 C C . ASP A 1 216 ? 22.518 -3.225 -24.143 1.00 86.06 216 ASP A C 1
ATOM 1767 O O . ASP A 1 216 ? 23.221 -4.234 -24.236 1.00 86.06 216 ASP A O 1
ATOM 1771 N N . PHE A 1 217 ? 21.265 -3.278 -23.696 1.00 85.88 217 PHE A N 1
ATOM 1772 C CA . PHE A 1 217 ? 20.679 -4.529 -23.239 1.00 85.88 217 PHE A CA 1
ATOM 1773 C C . PHE A 1 217 ? 19.314 -4.788 -23.861 1.00 85.88 217 PHE A C 1
ATOM 1775 O O . PHE A 1 217 ? 18.371 -4.009 -23.702 1.00 85.88 217 PHE A O 1
ATOM 1782 N N . ARG A 1 218 ? 19.217 -5.938 -24.532 1.00 85.62 218 ARG A N 1
ATOM 1783 C CA . ARG A 1 218 ? 17.980 -6.503 -25.069 1.00 85.62 218 ARG A CA 1
ATOM 1784 C C . ARG A 1 218 ? 17.783 -7.891 -24.482 1.00 85.62 218 ARG A C 1
ATOM 1786 O O . ARG A 1 218 ? 18.707 -8.700 -24.499 1.00 85.62 218 ARG A O 1
ATOM 1793 N N . PHE A 1 219 ? 16.585 -8.184 -23.990 1.00 77.69 219 PHE A N 1
ATOM 1794 C CA . PHE A 1 219 ? 16.259 -9.509 -23.468 1.00 77.69 219 PHE A CA 1
ATOM 1795 C C . PHE A 1 219 ? 14.792 -9.858 -23.725 1.00 77.69 219 PHE A C 1
ATOM 1797 O O . PHE A 1 219 ? 13.932 -8.978 -23.701 1.00 77.69 219 PHE A O 1
ATOM 1804 N N . LEU A 1 220 ? 14.535 -11.147 -23.980 1.00 69.75 220 LEU A N 1
ATOM 1805 C CA . LEU A 1 220 ? 13.239 -11.715 -24.383 1.00 69.75 220 LEU A CA 1
ATOM 1806 C C . LEU A 1 220 ? 12.637 -11.034 -25.631 1.00 69.75 220 LEU A C 1
ATOM 1808 O O . LEU A 1 220 ? 11.764 -10.172 -25.549 1.00 69.75 220 LEU A O 1
ATOM 1812 N N . GLY A 1 221 ? 13.135 -11.443 -26.796 1.00 70.38 221 GLY A N 1
ATOM 1813 C CA . GLY A 1 221 ? 12.728 -11.014 -28.136 1.00 70.38 221 GLY A CA 1
ATOM 1814 C C . GLY A 1 221 ? 13.758 -11.489 -29.174 1.00 70.38 221 GLY A C 1
ATOM 1815 O O . GLY A 1 221 ? 14.717 -12.166 -28.791 1.00 70.38 221 GLY A O 1
ATOM 1816 N N . PRO A 1 222 ? 13.612 -11.133 -30.459 1.00 70.25 222 PRO A N 1
ATOM 1817 C CA . PRO A 1 222 ? 12.563 -10.284 -31.018 1.00 70.25 222 PRO A CA 1
ATOM 1818 C C . PRO A 1 222 ? 11.210 -11.004 -31.105 1.00 70.25 222 PRO A C 1
ATOM 1820 O O . PRO A 1 222 ? 11.138 -12.168 -31.488 1.00 70.25 222 PRO A O 1
ATOM 1823 N N . ILE A 1 223 ? 10.133 -10.307 -30.752 1.00 63.53 223 ILE A N 1
ATOM 1824 C CA . ILE A 1 223 ? 8.752 -10.751 -30.970 1.00 63.53 223 ILE A CA 1
ATOM 1825 C C . ILE A 1 223 ? 8.193 -9.881 -32.102 1.00 63.53 223 ILE A C 1
ATOM 1827 O O . ILE A 1 223 ? 8.120 -8.664 -31.954 1.00 63.53 223 ILE A O 1
ATOM 1831 N N . GLY A 1 224 ? 7.842 -10.484 -33.242 1.00 63.97 224 GLY A N 1
ATOM 1832 C CA . GLY A 1 224 ? 7.416 -9.765 -34.452 1.00 63.97 224 GLY A CA 1
ATOM 1833 C C . GLY A 1 224 ? 8.419 -9.861 -35.607 1.00 63.97 224 GLY A C 1
ATOM 1834 O O . GLY A 1 224 ? 9.297 -10.723 -35.611 1.00 63.97 224 GLY A O 1
ATOM 1835 N N . ALA A 1 225 ? 8.266 -9.003 -36.619 1.00 61.62 225 ALA A N 1
ATOM 1836 C CA . ALA A 1 225 ? 9.087 -9.032 -37.829 1.00 61.62 225 ALA A CA 1
ATOM 1837 C C . ALA A 1 225 ? 10.376 -8.217 -37.639 1.00 61.62 225 ALA A C 1
ATOM 1839 O O . ALA A 1 225 ? 10.458 -7.070 -38.069 1.00 61.62 225 ALA A O 1
ATOM 1840 N N . ALA A 1 226 ? 11.389 -8.845 -37.036 1.00 55.53 226 ALA A N 1
ATOM 1841 C CA . ALA A 1 226 ? 12.667 -8.232 -36.652 1.00 55.53 226 ALA A CA 1
ATOM 1842 C C . ALA A 1 226 ? 13.430 -7.501 -37.776 1.00 55.53 226 ALA A C 1
ATOM 1844 O O . ALA A 1 226 ? 14.290 -6.664 -37.497 1.00 55.53 226 ALA A O 1
ATOM 1845 N N . ASP A 1 227 ? 13.074 -7.782 -39.027 1.00 55.44 227 ASP A N 1
ATOM 1846 C CA . ASP A 1 227 ? 13.749 -7.301 -40.230 1.00 55.44 227 ASP A CA 1
ATOM 1847 C C . ASP A 1 227 ? 12.959 -6.180 -40.935 1.00 55.44 227 ASP A C 1
ATOM 1849 O O . ASP A 1 227 ? 13.378 -5.674 -41.979 1.00 55.44 227 ASP A O 1
ATOM 1853 N N . LYS A 1 228 ? 11.791 -5.789 -40.400 1.00 57.31 228 LYS A N 1
ATOM 1854 C CA . LYS A 1 228 ? 10.953 -4.732 -40.977 1.00 57.31 228 LYS A CA 1
ATOM 1855 C C . LYS A 1 228 ? 11.267 -3.380 -40.350 1.00 57.31 228 LYS A C 1
ATOM 1857 O O . LYS A 1 228 ? 11.175 -3.180 -39.142 1.00 57.31 228 LYS A O 1
ATOM 1862 N N . ILE A 1 229 ? 11.584 -2.424 -41.218 1.00 61.12 229 ILE A N 1
ATOM 1863 C CA . ILE A 1 229 ? 11.600 -1.005 -40.881 1.00 61.12 229 ILE A CA 1
ATOM 1864 C C . ILE A 1 229 ? 10.199 -0.465 -41.158 1.00 61.12 229 ILE A C 1
ATOM 1866 O O . ILE A 1 229 ? 9.771 -0.424 -42.313 1.00 61.12 229 ILE A O 1
ATOM 1870 N N . ILE A 1 230 ? 9.482 -0.058 -40.114 1.00 62.59 230 ILE A N 1
ATOM 1871 C CA . ILE A 1 230 ? 8.164 0.567 -40.251 1.00 62.59 230 ILE A CA 1
ATOM 1872 C C . ILE A 1 230 ? 8.356 2.080 -40.270 1.00 62.59 230 ILE A C 1
ATOM 1874 O O . ILE A 1 230 ? 9.170 2.628 -39.527 1.00 62.59 230 ILE A O 1
ATOM 1878 N N . THR A 1 231 ? 7.626 2.759 -41.151 1.00 62.22 231 THR A N 1
ATOM 1879 C CA . THR A 1 231 ? 7.559 4.223 -41.158 1.00 62.22 231 THR A CA 1
ATOM 1880 C C . THR A 1 231 ? 6.333 4.627 -40.349 1.00 62.22 231 THR A C 1
ATOM 1882 O O . THR A 1 231 ? 5.214 4.293 -40.730 1.00 62.22 231 THR A O 1
ATOM 1885 N N . LEU A 1 232 ? 6.549 5.283 -39.209 1.00 61.69 232 LEU A N 1
ATOM 1886 C CA . LEU A 1 232 ? 5.477 5.859 -38.392 1.00 61.69 232 LEU A CA 1
ATOM 1887 C C . LEU A 1 232 ? 4.760 6.982 -39.173 1.00 61.69 232 LEU A C 1
ATOM 1889 O O . LEU A 1 232 ? 5.326 7.532 -40.116 1.00 61.69 232 LEU A O 1
ATOM 1893 N N . GLU A 1 233 ? 3.543 7.371 -38.771 1.00 53.56 233 GLU A N 1
ATOM 1894 C CA . GLU A 1 233 ? 2.751 8.434 -39.437 1.00 53.56 233 GLU A CA 1
ATOM 1895 C C . GLU A 1 233 ? 3.486 9.784 -39.559 1.00 53.56 233 GLU A C 1
ATOM 1897 O O . GLU A 1 233 ? 3.186 10.589 -40.434 1.00 53.56 233 GLU A O 1
ATOM 1902 N N . ASN A 1 234 ? 4.500 10.017 -38.723 1.00 56.97 234 ASN A N 1
ATOM 1903 C CA . ASN A 1 234 ? 5.377 11.189 -38.757 1.00 56.97 234 ASN A CA 1
ATOM 1904 C C . ASN A 1 234 ? 6.598 11.041 -39.698 1.00 56.97 234 ASN A C 1
ATOM 1906 O O . ASN A 1 234 ? 7.507 11.867 -39.652 1.00 56.97 234 ASN A O 1
ATOM 1910 N N . GLY A 1 235 ? 6.658 9.987 -40.519 1.00 57.53 235 GLY A N 1
ATOM 1911 C CA . GLY A 1 235 ? 7.742 9.728 -41.474 1.00 57.53 235 GLY A CA 1
ATOM 1912 C C . GLY A 1 235 ? 9.000 9.084 -40.874 1.00 57.53 235 GLY A C 1
ATOM 1913 O O . GLY A 1 235 ? 9.988 8.883 -41.584 1.00 57.53 235 GLY A O 1
ATOM 1914 N N . LEU A 1 236 ? 8.995 8.750 -39.580 1.00 60.16 236 LEU A N 1
ATOM 1915 C CA . LEU A 1 236 ? 10.167 8.240 -38.868 1.00 60.16 236 LEU A CA 1
ATOM 1916 C C . LEU A 1 236 ? 10.319 6.728 -39.098 1.00 60.16 236 LEU A C 1
ATOM 1918 O O . LEU A 1 236 ? 9.402 5.953 -38.829 1.00 60.16 236 LEU A O 1
ATOM 1922 N N . LYS A 1 237 ? 11.481 6.314 -39.616 1.00 55.47 237 LYS A N 1
ATOM 1923 C CA . LYS A 1 237 ? 11.826 4.909 -39.883 1.00 55.47 237 LYS A CA 1
ATOM 1924 C C . LYS A 1 237 ? 12.331 4.238 -38.607 1.00 55.47 237 LYS A C 1
ATOM 1926 O O . LYS A 1 237 ? 13.370 4.632 -38.082 1.00 55.47 237 LYS A O 1
ATOM 1931 N N . VAL A 1 238 ? 11.613 3.227 -38.130 1.00 60.09 238 VAL A N 1
ATOM 1932 C CA . VAL A 1 238 ? 11.893 2.517 -36.873 1.00 60.09 238 VAL A CA 1
ATOM 1933 C C . VAL A 1 238 ? 12.122 1.038 -37.167 1.00 60.09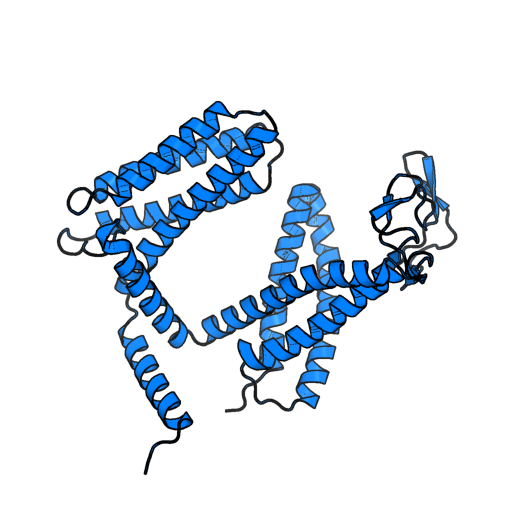 238 VAL A C 1
ATOM 1935 O O . VAL A 1 238 ? 11.378 0.447 -37.948 1.00 60.09 238 VAL A O 1
ATOM 1938 N N . PHE A 1 239 ? 13.147 0.438 -36.558 1.00 59.41 239 PHE A N 1
ATOM 1939 C CA . PHE A 1 239 ? 13.328 -1.017 -36.569 1.00 59.41 239 PHE A CA 1
ATOM 1940 C C . PHE A 1 239 ? 12.251 -1.657 -35.683 1.00 59.41 239 PHE A C 1
ATOM 1942 O O . PHE A 1 239 ? 12.196 -1.333 -34.495 1.00 59.41 239 PHE A O 1
ATOM 1949 N N . ASP A 1 240 ? 11.431 -2.561 -36.234 1.00 56.12 240 ASP A N 1
ATOM 1950 C CA . ASP A 1 240 ? 10.335 -3.209 -35.497 1.00 56.12 240 ASP A CA 1
ATOM 1951 C C . ASP A 1 240 ? 10.590 -4.675 -35.084 1.00 56.12 240 ASP A C 1
ATOM 1953 O O . ASP A 1 240 ? 9.884 -5.598 -35.495 1.00 56.12 240 ASP A O 1
ATOM 1957 N N . PRO A 1 241 ? 11.567 -4.926 -34.198 1.00 62.94 241 PRO A N 1
ATOM 1958 C CA . PRO A 1 241 ? 11.446 -6.008 -33.240 1.00 62.94 241 PRO A CA 1
ATOM 1959 C C . PRO A 1 241 ? 11.048 -5.480 -31.859 1.00 62.94 241 PRO A C 1
ATOM 1961 O O . PRO A 1 241 ? 11.792 -4.726 -31.218 1.00 62.94 241 PRO A O 1
ATOM 1964 N N . TYR A 1 242 ? 9.913 -5.952 -31.343 1.00 60.22 242 TYR A N 1
ATOM 1965 C CA . TYR A 1 242 ? 9.563 -5.770 -29.938 1.00 60.22 242 TYR A CA 1
ATOM 1966 C C . TYR A 1 242 ? 10.438 -6.684 -29.068 1.00 60.22 242 TYR A C 1
ATOM 1968 O O . TYR A 1 242 ? 10.454 -7.907 -29.232 1.00 60.22 242 TYR A O 1
ATOM 1976 N N . TYR A 1 243 ? 11.165 -6.089 -28.125 1.00 68.44 243 TYR A N 1
ATOM 1977 C CA . TYR A 1 243 ? 11.848 -6.799 -27.044 1.00 68.44 243 TYR A CA 1
ATOM 1978 C C . TYR A 1 243 ? 11.160 -6.438 -25.731 1.00 68.44 243 TYR A C 1
ATOM 1980 O O . TYR A 1 243 ? 10.945 -5.255 -25.462 1.00 68.44 243 TYR A O 1
ATOM 1988 N N . VAL A 1 244 ? 10.855 -7.439 -24.898 1.00 66.44 244 VAL A N 1
ATOM 1989 C CA . VAL A 1 244 ? 10.214 -7.227 -23.585 1.00 66.44 244 VAL A CA 1
ATOM 1990 C C . VAL A 1 244 ? 11.087 -6.335 -22.697 1.00 66.44 244 VAL A C 1
ATOM 1992 O O . VAL A 1 244 ? 10.576 -5.486 -21.970 1.00 66.44 244 VAL A O 1
ATOM 1995 N N . PHE A 1 245 ? 12.410 -6.488 -22.788 1.00 75.19 245 PHE A N 1
ATOM 1996 C CA . PHE A 1 245 ? 13.376 -5.588 -22.168 1.00 75.19 245 PHE A CA 1
ATOM 1997 C C . PHE A 1 245 ? 14.251 -4.951 -23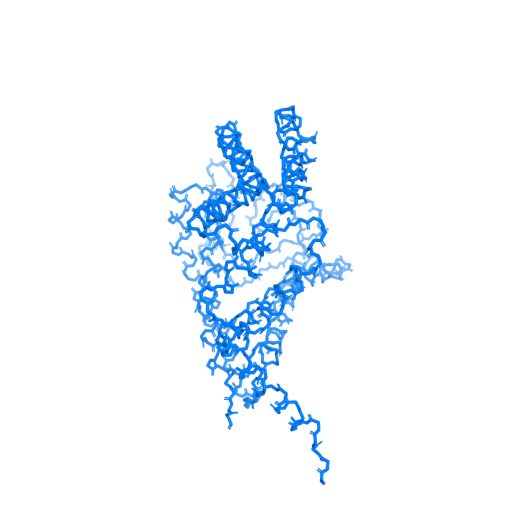.242 1.00 75.19 245 PHE A C 1
ATOM 1999 O O . PHE A 1 245 ? 14.975 -5.653 -23.949 1.00 75.19 245 PHE A O 1
ATOM 2006 N N . ASN A 1 246 ? 14.197 -3.623 -23.340 1.00 76.94 246 ASN A N 1
ATOM 2007 C CA . ASN A 1 246 ? 14.951 -2.839 -24.310 1.00 76.94 246 ASN A CA 1
ATOM 2008 C C . ASN A 1 246 ? 15.507 -1.576 -23.644 1.00 76.94 246 ASN A C 1
ATOM 2010 O O . ASN A 1 246 ? 14.799 -0.578 -23.491 1.00 76.94 246 ASN A O 1
ATOM 2014 N N . PHE A 1 247 ? 16.760 -1.639 -23.199 1.00 83.50 247 PHE A N 1
ATOM 2015 C CA . PHE A 1 247 ? 17.409 -0.556 -22.467 1.00 83.50 247 PHE A CA 1
ATOM 2016 C C . PHE A 1 247 ? 18.636 -0.062 -23.226 1.00 83.50 247 PHE A C 1
ATOM 2018 O O . PHE A 1 247 ? 19.585 -0.812 -23.455 1.00 83.50 247 PHE A O 1
ATOM 2025 N N . THR A 1 248 ? 18.612 1.219 -23.590 1.00 81.88 248 THR A N 1
ATOM 2026 C CA . THR A 1 248 ? 19.724 1.900 -24.260 1.00 81.88 248 THR A CA 1
ATOM 2027 C C . THR A 1 248 ? 20.801 2.295 -23.255 1.00 81.88 248 THR A C 1
ATOM 2029 O O . THR A 1 248 ? 20.499 2.762 -22.149 1.00 81.88 248 THR A O 1
ATOM 2032 N N . ALA A 1 249 ? 22.050 2.073 -23.644 1.00 83.38 249 ALA A N 1
ATOM 2033 C CA . ALA A 1 249 ? 23.244 2.492 -22.945 1.00 83.38 249 ALA A CA 1
ATOM 2034 C C . ALA A 1 249 ? 23.346 4.014 -22.887 1.00 83.38 249 ALA A C 1
ATOM 2036 O O . ALA A 1 249 ? 22.924 4.734 -23.789 1.00 83.38 249 ALA A O 1
ATOM 2037 N N . GLY A 1 250 ? 23.964 4.496 -21.823 1.00 83.06 250 GLY A N 1
ATOM 2038 C CA . GLY A 1 250 ? 24.300 5.893 -21.644 1.00 83.06 250 GLY A CA 1
ATOM 2039 C C . GLY A 1 250 ? 24.356 6.273 -20.169 1.00 83.06 250 GLY A C 1
ATOM 2040 O O . GLY A 1 250 ? 23.878 5.533 -19.304 1.00 83.06 250 GLY A O 1
ATOM 2041 N N . PRO A 1 251 ? 24.896 7.456 -19.853 1.00 81.56 251 PRO A N 1
ATOM 2042 C CA . PRO A 1 251 ? 24.927 7.959 -18.486 1.00 81.56 251 PRO A CA 1
ATOM 2043 C C . PRO A 1 251 ? 23.519 8.012 -17.879 1.00 81.56 251 PRO A C 1
ATOM 2045 O O . PRO A 1 251 ? 22.589 8.524 -18.494 1.00 81.56 251 PRO A O 1
ATOM 2048 N N . ILE A 1 252 ? 23.331 7.478 -16.672 1.00 80.44 252 ILE A N 1
ATOM 2049 C CA . ILE A 1 252 ? 22.012 7.479 -16.020 1.00 80.44 252 ILE A CA 1
ATOM 2050 C C . ILE A 1 252 ? 21.573 8.927 -15.771 1.00 80.44 252 ILE A C 1
ATOM 2052 O O . ILE A 1 252 ? 22.276 9.680 -15.090 1.00 80.44 252 ILE A O 1
ATOM 2056 N N . GLY A 1 253 ? 20.400 9.295 -16.292 1.00 74.81 253 GLY A N 1
ATOM 2057 C CA . GLY A 1 253 ? 19.826 10.632 -16.134 1.00 74.81 253 GLY A CA 1
ATOM 2058 C C . GLY A 1 253 ? 20.225 11.651 -17.207 1.00 74.81 253 GLY A C 1
ATOM 2059 O O . GLY A 1 253 ? 19.830 12.808 -17.089 1.00 74.81 253 GLY A O 1
ATOM 2060 N N . SER A 1 254 ? 20.974 11.258 -18.245 1.00 76.69 254 SER A N 1
ATOM 2061 C CA . SER A 1 254 ? 21.214 12.108 -19.421 1.00 76.69 254 SER A CA 1
ATOM 2062 C C . SER A 1 254 ? 20.154 11.886 -20.502 1.00 76.69 254 SER A C 1
ATOM 2064 O O . SER A 1 254 ? 19.532 10.824 -20.558 1.00 76.69 254 SER A O 1
ATOM 2066 N N . SER A 1 255 ? 19.957 12.861 -21.389 1.00 75.19 255 SER A N 1
ATOM 2067 C CA . SER A 1 255 ? 19.202 12.644 -22.622 1.00 75.19 255 SER A CA 1
ATOM 2068 C C . SER A 1 255 ? 20.070 11.916 -23.655 1.00 75.19 255 SER A C 1
ATOM 2070 O O . SER A 1 255 ? 21.253 12.216 -23.806 1.00 75.19 255 SER A O 1
ATOM 2072 N N . ILE A 1 256 ? 19.497 10.929 -24.342 1.00 70.19 256 ILE A N 1
ATOM 2073 C CA . ILE A 1 256 ? 20.096 10.262 -25.506 1.00 70.19 256 ILE A CA 1
ATOM 2074 C C . ILE A 1 256 ? 19.228 10.588 -26.714 1.00 70.19 256 ILE A C 1
ATOM 2076 O O . ILE A 1 256 ? 18.003 10.566 -26.605 1.00 70.19 256 ILE A O 1
ATOM 2080 N N . GLU A 1 257 ? 19.865 10.875 -27.848 1.00 66.69 257 GLU A N 1
ATOM 2081 C CA . GLU A 1 257 ? 19.207 11.321 -29.083 1.00 66.69 257 GLU A CA 1
ATOM 2082 C C . GLU A 1 257 ? 18.621 10.184 -29.930 1.00 66.69 257 GLU A C 1
ATOM 2084 O O . GLU A 1 257 ? 17.803 10.427 -30.819 1.00 66.69 257 GLU A O 1
ATOM 2089 N N . ARG A 1 258 ? 19.035 8.937 -29.681 1.00 63.03 258 ARG A N 1
ATOM 2090 C CA . ARG A 1 258 ? 18.556 7.747 -30.388 1.00 63.03 258 ARG A CA 1
ATOM 2091 C C . ARG A 1 258 ? 18.347 6.581 -29.434 1.00 63.03 258 ARG A C 1
ATOM 2093 O O . ARG A 1 258 ? 19.251 6.196 -28.702 1.00 63.03 258 ARG A O 1
ATOM 2100 N N . THR A 1 259 ? 17.153 5.999 -29.476 1.00 66.38 259 THR A N 1
ATOM 2101 C CA . THR A 1 259 ? 16.872 4.727 -28.796 1.00 66.38 259 THR A CA 1
ATOM 2102 C C . THR A 1 259 ? 17.465 3.553 -29.564 1.00 66.38 259 THR A C 1
ATOM 2104 O O . THR A 1 259 ? 17.757 3.644 -30.759 1.00 66.38 259 THR A O 1
ATOM 2107 N N . LEU A 1 260 ? 17.542 2.403 -28.898 1.00 65.44 260 LEU A N 1
ATOM 2108 C CA . LEU A 1 260 ? 17.995 1.147 -29.491 1.00 65.44 260 LEU A CA 1
ATOM 2109 C C . LEU A 1 260 ? 17.187 0.690 -30.718 1.00 65.44 260 LEU A C 1
ATOM 2111 O O . LEU A 1 260 ? 17.677 -0.140 -31.478 1.00 65.44 260 LEU A O 1
ATOM 2115 N N . ASN A 1 261 ? 15.980 1.229 -30.920 1.00 60.78 261 ASN A N 1
ATOM 2116 C CA . ASN A 1 261 ? 15.105 0.920 -32.057 1.00 60.78 261 ASN A CA 1
ATOM 2117 C C . ASN A 1 261 ? 15.211 1.954 -33.194 1.00 60.78 261 ASN A C 1
ATOM 2119 O O . ASN A 1 261 ? 14.438 1.915 -34.149 1.00 60.78 261 ASN A O 1
ATOM 2123 N N . GLY A 1 262 ? 16.160 2.893 -33.106 1.00 60.19 262 GLY A N 1
ATOM 2124 C CA . GLY A 1 262 ? 16.387 3.923 -34.123 1.00 60.19 262 GLY A CA 1
ATOM 2125 C C . GLY A 1 262 ? 15.439 5.122 -34.035 1.00 60.19 262 GLY A C 1
ATOM 2126 O O . GLY A 1 262 ? 15.535 6.033 -34.858 1.00 60.19 262 GLY A O 1
ATOM 2127 N N . ILE A 1 263 ? 14.560 5.170 -33.026 1.00 60.44 263 ILE A N 1
ATOM 2128 C CA . ILE A 1 263 ? 13.678 6.320 -32.803 1.00 60.44 263 ILE A CA 1
ATOM 2129 C C . ILE A 1 263 ? 14.543 7.491 -32.339 1.00 60.44 263 ILE A C 1
ATOM 2131 O O . ILE A 1 263 ? 15.208 7.395 -31.302 1.00 60.44 263 ILE A O 1
ATOM 2135 N N . SER A 1 264 ? 14.557 8.557 -33.138 1.00 57.53 264 SER A N 1
ATOM 2136 C CA . SER A 1 264 ? 15.314 9.778 -32.861 1.00 57.53 264 SER A CA 1
ATOM 2137 C C . SER A 1 264 ? 14.455 10.740 -32.034 1.00 57.53 264 SER A C 1
ATOM 2139 O O . SER A 1 264 ? 13.304 10.993 -32.383 1.00 57.53 264 SER A O 1
ATOM 2141 N N . GLY A 1 265 ? 14.999 11.245 -30.929 1.00 61.16 265 GLY A N 1
ATOM 2142 C CA . GLY A 1 265 ? 14.309 12.092 -29.951 1.00 61.16 265 GLY A CA 1
ATOM 2143 C C . GLY A 1 265 ? 15.106 12.173 -28.649 1.00 61.16 265 GLY A C 1
ATOM 2144 O O . GLY A 1 265 ? 16.046 11.410 -28.471 1.00 61.16 265 GLY A O 1
ATOM 2145 N N . GLN A 1 266 ? 14.765 13.085 -27.735 1.00 66.81 266 GLN A N 1
ATOM 2146 C CA . GLN A 1 266 ? 15.433 13.140 -26.429 1.00 66.81 266 GLN A CA 1
ATOM 2147 C C . GLN A 1 266 ? 14.777 12.170 -25.444 1.00 66.81 266 GLN A C 1
ATOM 2149 O O . GLN A 1 266 ? 13.680 12.421 -24.946 1.00 66.81 266 GLN A O 1
ATOM 2154 N N . TYR A 1 267 ? 15.468 11.074 -25.142 1.00 67.75 267 TYR A N 1
ATOM 2155 C CA . TYR A 1 267 ? 15.010 10.064 -24.189 1.00 67.75 267 TYR A CA 1
ATOM 2156 C C . TYR A 1 267 ? 15.881 10.061 -22.944 1.00 67.75 267 TYR A C 1
ATOM 2158 O O . TYR A 1 267 ? 17.101 10.159 -23.039 1.00 67.75 267 TYR A O 1
ATOM 2166 N N . LEU A 1 268 ? 15.265 9.897 -21.773 1.00 69.56 268 LEU A N 1
ATOM 2167 C CA . LEU A 1 268 ? 16.015 9.737 -20.534 1.00 69.56 268 LEU A CA 1
ATOM 2168 C C . LEU A 1 268 ? 16.747 8.388 -20.544 1.00 69.56 268 LEU A C 1
ATOM 2170 O O . LEU A 1 268 ? 16.115 7.328 -20.486 1.00 69.56 268 LEU A O 1
ATOM 2174 N N . SER A 1 269 ? 18.074 8.439 -20.580 1.00 76.06 269 SER A N 1
ATOM 2175 C CA . SER A 1 269 ? 18.938 7.281 -20.411 1.00 76.06 269 SER A CA 1
ATOM 2176 C C . SER A 1 269 ? 18.720 6.644 -19.051 1.00 76.06 269 SER A C 1
ATOM 2178 O O . SER A 1 269 ? 18.810 7.299 -18.005 1.00 76.06 269 SER A O 1
ATOM 2180 N N . ARG A 1 270 ? 18.496 5.332 -19.068 1.00 76.94 270 ARG A N 1
ATOM 2181 C CA . ARG A 1 270 ? 18.390 4.524 -17.854 1.00 76.94 270 ARG A CA 1
ATOM 2182 C C . ARG A 1 270 ? 19.668 3.737 -17.554 1.00 76.94 270 ARG A C 1
ATOM 2184 O O . ARG A 1 270 ? 19.793 3.239 -16.444 1.00 76.94 270 ARG A O 1
ATOM 2191 N N . GLY A 1 271 ? 20.631 3.687 -18.482 1.00 82.25 271 GLY A N 1
ATOM 2192 C CA . GLY A 1 271 ? 21.914 2.998 -18.301 1.00 82.25 271 GLY A CA 1
ATOM 2193 C C . GLY A 1 271 ? 21.935 1.536 -18.751 1.00 82.25 271 GLY A C 1
ATOM 2194 O O . GLY A 1 271 ? 22.583 0.723 -18.102 1.00 82.25 271 GLY A O 1
ATOM 2195 N N . GLY A 1 272 ? 21.220 1.177 -19.821 1.00 87.06 272 GLY A N 1
ATOM 2196 C CA . GLY A 1 272 ? 21.350 -0.131 -20.478 1.00 87.06 272 GLY A CA 1
ATOM 2197 C C . GLY A 1 272 ? 21.288 -1.344 -19.536 1.00 87.06 272 GLY A C 1
ATOM 2198 O O . GLY A 1 272 ? 20.328 -1.517 -18.777 1.00 87.06 272 GLY A O 1
ATOM 2199 N N . LEU A 1 273 ? 22.336 -2.176 -19.566 1.00 89.38 273 LEU A N 1
ATOM 2200 C CA . LEU A 1 273 ? 22.490 -3.371 -18.727 1.00 89.38 273 LEU A CA 1
ATOM 2201 C C . LEU A 1 273 ? 22.471 -3.057 -17.221 1.00 89.38 273 LEU A C 1
ATOM 2203 O O . LEU A 1 273 ? 21.918 -3.839 -16.443 1.00 89.38 273 LEU A O 1
ATOM 2207 N N . ALA A 1 274 ? 23.015 -1.912 -16.797 1.00 90.75 274 ALA A N 1
ATOM 2208 C CA . ALA A 1 274 ? 22.980 -1.494 -15.393 1.00 90.75 274 ALA A CA 1
ATOM 2209 C C . ALA A 1 274 ? 21.540 -1.346 -14.880 1.00 90.75 274 ALA A C 1
ATOM 2211 O O . ALA A 1 274 ? 21.224 -1.775 -13.768 1.00 90.75 274 ALA A O 1
ATOM 2212 N N . TYR A 1 275 ? 20.650 -0.784 -15.703 1.00 89.12 275 TYR A N 1
ATOM 2213 C CA . TYR A 1 275 ? 19.241 -0.634 -15.347 1.00 89.12 275 TYR A CA 1
ATOM 2214 C C . TYR A 1 275 ? 18.532 -1.977 -15.224 1.00 89.12 275 TYR A C 1
ATOM 2216 O O . TYR A 1 275 ? 17.789 -2.202 -14.267 1.00 89.12 275 TYR A O 1
ATOM 2224 N N . PHE A 1 276 ? 18.773 -2.878 -16.181 1.00 90.25 276 PHE A N 1
ATOM 2225 C CA . PHE A 1 276 ? 18.196 -4.216 -16.151 1.00 90.25 276 PHE A CA 1
ATOM 2226 C C . PHE A 1 276 ? 18.608 -4.969 -14.885 1.00 90.25 276 PHE A C 1
ATOM 2228 O O . PHE A 1 276 ? 17.750 -5.509 -14.190 1.00 90.25 276 PHE A O 1
ATOM 2235 N N . LEU A 1 277 ? 19.899 -4.950 -14.543 1.00 92.06 277 LEU A N 1
ATOM 2236 C CA . LEU A 1 277 ? 20.401 -5.591 -13.329 1.00 92.06 277 LEU A CA 1
ATOM 2237 C C . LEU A 1 277 ? 19.811 -4.955 -12.068 1.00 92.06 277 LEU A C 1
ATOM 2239 O O . LEU A 1 277 ? 19.380 -5.682 -11.176 1.00 92.06 277 LEU A O 1
ATOM 2243 N N . ALA A 1 278 ? 19.713 -3.624 -12.005 1.00 92.75 278 ALA A N 1
ATOM 2244 C CA . ALA A 1 278 ? 19.070 -2.940 -10.884 1.00 92.75 278 ALA A CA 1
ATOM 2245 C C . ALA A 1 278 ? 17.603 -3.374 -10.716 1.00 92.75 278 ALA A C 1
ATOM 2247 O O . ALA A 1 278 ? 17.185 -3.725 -9.611 1.00 92.75 278 ALA A O 1
ATOM 2248 N N . MET A 1 279 ? 16.831 -3.406 -11.805 1.00 90.69 279 MET A N 1
ATOM 2249 C CA . MET A 1 279 ? 15.436 -3.866 -11.817 1.00 90.69 279 MET A CA 1
ATOM 2250 C C . MET A 1 279 ? 15.310 -5.333 -11.391 1.00 90.69 279 MET A C 1
ATOM 2252 O O . MET A 1 279 ? 14.499 -5.656 -10.522 1.00 90.69 279 MET A O 1
ATOM 2256 N N . PHE A 1 280 ? 16.126 -6.216 -11.968 1.00 91.06 280 PHE A N 1
ATOM 2257 C CA . PHE A 1 280 ? 16.072 -7.652 -11.713 1.00 91.06 280 PHE A CA 1
ATOM 2258 C C . PHE A 1 280 ? 16.463 -7.993 -10.271 1.00 91.06 280 PHE A C 1
ATOM 2260 O O . PHE A 1 280 ? 15.740 -8.719 -9.592 1.00 91.06 280 PHE A O 1
ATOM 2267 N N . ILE A 1 281 ? 17.555 -7.415 -9.762 1.00 93.19 281 ILE A N 1
ATOM 2268 C CA . ILE A 1 281 ? 17.986 -7.602 -8.370 1.00 93.19 281 ILE A CA 1
ATOM 2269 C C . ILE A 1 281 ? 16.927 -7.055 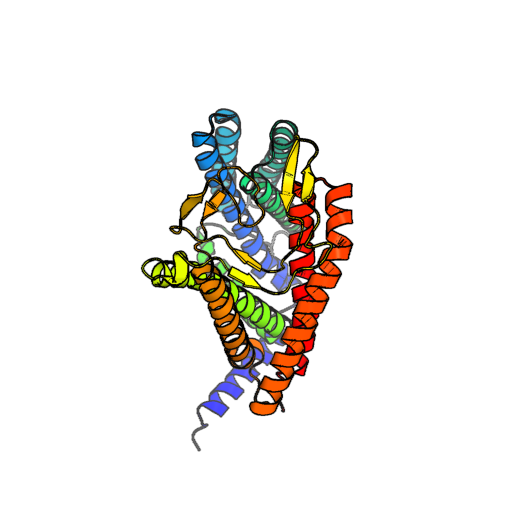-7.406 1.00 93.19 281 ILE A C 1
ATOM 2271 O O . ILE A 1 281 ? 16.589 -7.731 -6.434 1.00 93.19 281 ILE A O 1
ATOM 2275 N N . THR A 1 282 ? 16.350 -5.878 -7.686 1.00 94.31 282 THR A N 1
ATOM 2276 C CA . THR A 1 282 ? 15.244 -5.327 -6.879 1.00 94.31 282 THR A CA 1
ATOM 2277 C C . THR A 1 282 ? 14.071 -6.301 -6.811 1.00 94.31 282 THR A C 1
ATOM 2279 O O . THR A 1 282 ? 13.548 -6.556 -5.725 1.00 94.31 282 THR A O 1
ATOM 2282 N N . LEU A 1 283 ? 13.679 -6.879 -7.952 1.00 91.06 283 LEU A N 1
ATOM 2283 C CA . LEU A 1 283 ? 12.595 -7.855 -8.024 1.00 91.06 283 LEU A CA 1
ATOM 2284 C C . LEU A 1 283 ? 12.919 -9.121 -7.219 1.00 91.06 283 LEU A C 1
ATOM 2286 O O . LEU A 1 283 ? 12.068 -9.603 -6.477 1.00 91.06 283 LEU A O 1
ATOM 2290 N N . VAL A 1 284 ? 14.141 -9.647 -7.314 1.00 92.31 284 VAL A N 1
ATOM 2291 C CA . VAL A 1 284 ? 14.556 -10.832 -6.545 1.00 92.31 284 VAL A CA 1
ATOM 2292 C C . VAL A 1 284 ? 14.516 -10.552 -5.041 1.00 92.31 284 VAL A C 1
ATOM 2294 O O . VAL A 1 284 ? 13.909 -11.319 -4.291 1.00 92.31 284 VAL A O 1
ATOM 2297 N N . ILE A 1 285 ? 15.097 -9.433 -4.592 1.00 93.44 285 ILE A N 1
ATOM 2298 C CA . ILE A 1 285 ? 15.084 -9.041 -3.174 1.00 93.44 285 ILE A CA 1
ATOM 2299 C C . ILE A 1 285 ? 13.648 -8.878 -2.679 1.00 93.44 285 ILE A C 1
ATOM 2301 O O . ILE A 1 285 ? 13.303 -9.368 -1.605 1.00 93.44 285 ILE A O 1
ATOM 2305 N N . ALA A 1 286 ? 12.791 -8.243 -3.473 1.00 92.62 286 ALA A N 1
ATOM 2306 C CA . ALA A 1 286 ? 11.381 -8.108 -3.163 1.00 92.62 286 ALA A CA 1
ATOM 2307 C C . ALA A 1 286 ? 10.688 -9.443 -2.920 1.00 92.62 286 ALA A C 1
ATOM 2309 O O . ALA A 1 286 ? 10.022 -9.593 -1.901 1.00 92.62 286 ALA A O 1
ATOM 2310 N N . GLN A 1 287 ? 10.855 -10.412 -3.821 1.00 92.19 287 GLN A N 1
ATOM 2311 C CA . GLN A 1 287 ? 10.223 -11.722 -3.667 1.00 92.19 287 GLN A CA 1
ATOM 2312 C C . GLN A 1 287 ? 10.718 -12.437 -2.402 1.00 92.19 287 GLN A C 1
ATOM 2314 O O . GLN A 1 287 ? 9.920 -13.039 -1.682 1.00 92.19 287 GLN A O 1
ATOM 2319 N N . ILE A 1 288 ? 12.007 -12.305 -2.073 1.00 93.31 288 ILE A N 1
ATOM 2320 C CA . ILE A 1 288 ? 12.583 -12.848 -0.835 1.00 93.31 288 ILE A CA 1
ATOM 2321 C C . ILE A 1 288 ? 11.966 -12.175 0.401 1.00 93.31 288 ILE A C 1
ATOM 2323 O O . ILE A 1 288 ? 11.539 -12.861 1.332 1.00 93.31 288 ILE A O 1
ATOM 2327 N N . LEU A 1 289 ? 11.881 -10.842 0.419 1.00 93.75 289 LEU A N 1
ATOM 2328 C CA . LEU A 1 289 ? 11.278 -10.097 1.527 1.00 93.75 289 LEU A CA 1
ATOM 2329 C C . LEU A 1 289 ? 9.795 -10.431 1.684 1.00 93.75 289 LEU A C 1
ATOM 2331 O O . LEU A 1 289 ? 9.349 -10.689 2.802 1.00 93.75 289 LEU A O 1
ATOM 2335 N N . THR A 1 290 ? 9.047 -10.497 0.581 1.00 92.12 290 THR A N 1
ATOM 2336 C CA . THR A 1 290 ? 7.652 -10.938 0.581 1.00 92.12 290 THR A CA 1
ATOM 2337 C C . THR A 1 290 ? 7.542 -12.326 1.192 1.00 92.12 290 THR A C 1
ATOM 2339 O O . THR A 1 290 ? 6.762 -12.498 2.123 1.00 92.12 290 THR A O 1
ATOM 2342 N N . PHE A 1 291 ? 8.350 -13.297 0.765 1.00 92.44 291 PHE A N 1
ATOM 2343 C CA . PHE A 1 291 ? 8.325 -14.641 1.341 1.00 92.44 291 PHE A CA 1
ATOM 2344 C C . PHE A 1 291 ? 8.562 -14.624 2.860 1.00 92.44 291 PHE A C 1
ATOM 2346 O O . PHE A 1 291 ? 7.769 -15.178 3.626 1.00 92.44 291 PHE A O 1
ATOM 2353 N N . ILE A 1 292 ? 9.624 -13.951 3.315 1.00 92.00 292 ILE A N 1
ATOM 2354 C CA . ILE A 1 292 ? 10.002 -13.904 4.734 1.00 92.00 292 ILE A CA 1
ATOM 2355 C C . ILE A 1 292 ? 8.919 -13.213 5.567 1.00 92.00 292 ILE A C 1
ATOM 2357 O O . ILE A 1 292 ? 8.489 -13.748 6.593 1.00 92.00 292 ILE A O 1
ATOM 2361 N N . MET A 1 293 ? 8.480 -12.026 5.148 1.00 92.56 293 MET A N 1
ATOM 2362 C CA . MET A 1 293 ? 7.537 -11.212 5.909 1.00 92.56 293 MET A CA 1
ATOM 2363 C C . MET A 1 293 ? 6.126 -11.797 5.873 1.00 92.56 293 MET A C 1
ATOM 2365 O O . MET A 1 293 ? 5.456 -11.811 6.905 1.00 92.56 293 MET A O 1
ATOM 2369 N N . GLN A 1 294 ? 5.674 -12.333 4.736 1.00 90.56 294 GLN A N 1
ATOM 2370 C CA . GLN A 1 294 ? 4.358 -12.969 4.659 1.00 90.56 294 GLN A CA 1
ATOM 2371 C C . GLN A 1 294 ? 4.318 -14.220 5.542 1.00 90.56 294 GLN A C 1
ATOM 2373 O O . GLN A 1 294 ? 3.401 -14.369 6.353 1.00 90.56 294 GLN A O 1
ATOM 2378 N N . ARG A 1 295 ? 5.357 -15.065 5.489 1.00 89.12 295 ARG A N 1
ATOM 2379 C CA . ARG A 1 295 ? 5.447 -16.264 6.332 1.00 89.12 295 ARG A CA 1
ATOM 2380 C C . ARG A 1 295 ? 5.500 -15.925 7.823 1.00 89.12 295 ARG A C 1
ATOM 2382 O O . ARG A 1 295 ? 4.749 -16.512 8.597 1.00 89.12 295 ARG A O 1
ATOM 2389 N N . LYS A 1 296 ? 6.371 -14.995 8.237 1.00 88.81 296 LYS A N 1
ATOM 2390 C CA . LYS A 1 296 ? 6.617 -14.698 9.662 1.00 88.81 296 LYS A CA 1
ATOM 2391 C C . LYS A 1 296 ? 5.600 -13.740 10.285 1.00 88.81 296 LYS A C 1
ATOM 2393 O O . LYS A 1 296 ? 5.214 -13.943 11.431 1.00 88.81 296 LYS A O 1
ATOM 2398 N N . VAL A 1 297 ? 5.187 -12.695 9.569 1.00 87.44 297 VAL A N 1
ATOM 2399 C CA . VAL A 1 297 ? 4.384 -11.592 10.129 1.00 87.44 297 VAL A CA 1
ATOM 2400 C C . VAL A 1 297 ? 2.908 -11.742 9.780 1.00 87.44 297 VAL A C 1
ATOM 2402 O O . VAL A 1 297 ? 2.065 -11.692 10.679 1.00 87.44 297 VAL A O 1
ATOM 2405 N N . ALA A 1 298 ? 2.580 -11.930 8.499 1.00 84.56 298 ALA A N 1
ATOM 2406 C CA . ALA A 1 298 ? 1.187 -11.950 8.058 1.00 84.56 298 ALA A CA 1
ATOM 2407 C C . ALA A 1 298 ? 0.462 -13.236 8.468 1.00 84.56 298 ALA A C 1
ATOM 2409 O O . ALA A 1 298 ? -0.532 -13.170 9.202 1.00 84.56 298 ALA A O 1
ATOM 2410 N N . PHE A 1 299 ? 1.007 -14.381 8.049 1.00 85.12 299 PHE A N 1
ATOM 2411 C CA . PHE A 1 299 ? 0.403 -15.703 8.234 1.00 85.12 299 PHE A CA 1
ATOM 2412 C C . PHE A 1 299 ? 0.942 -16.465 9.451 1.00 85.12 299 PHE A C 1
ATOM 2414 O O . PHE A 1 299 ? 0.301 -17.411 9.899 1.00 85.12 299 PHE A O 1
ATOM 2421 N N . LYS A 1 300 ? 2.086 -16.047 10.022 1.00 82.38 300 LYS A N 1
ATOM 2422 C CA . LYS A 1 300 ? 2.736 -16.699 11.183 1.00 82.38 300 LYS A CA 1
ATOM 2423 C C . LYS A 1 300 ? 2.810 -18.227 11.018 1.00 82.38 300 LYS A C 1
ATOM 2425 O O . LYS A 1 300 ? 2.412 -18.985 11.903 1.00 82.38 300 LYS A O 1
ATOM 2430 N N . SER A 1 301 ? 3.245 -18.655 9.837 1.00 77.69 301 SER A N 1
ATOM 2431 C CA . SER A 1 301 ? 3.181 -20.042 9.387 1.00 77.69 301 SER A CA 1
ATOM 2432 C C . SER A 1 301 ? 4.367 -20.867 9.885 1.00 77.69 301 SER A C 1
ATOM 2434 O O . SER A 1 301 ? 5.520 -20.445 9.776 1.00 77.69 301 SER A O 1
ATOM 2436 N N . ASN A 1 302 ? 4.062 -22.081 10.352 1.00 77.44 302 ASN A N 1
ATOM 2437 C CA . ASN A 1 302 ? 5.032 -23.107 10.748 1.00 77.44 302 ASN A CA 1
ATOM 2438 C C . ASN A 1 302 ? 5.234 -24.180 9.663 1.00 77.44 302 ASN A C 1
ATOM 2440 O O . ASN A 1 302 ? 5.841 -25.212 9.930 1.00 77.44 302 ASN A O 1
ATOM 2444 N N . SER A 1 303 ? 4.747 -23.947 8.439 1.00 76.69 303 SER A N 1
ATOM 2445 C CA . SER A 1 303 ? 4.832 -24.930 7.358 1.00 76.69 303 SER A CA 1
ATOM 2446 C C . SER A 1 303 ? 6.279 -25.257 6.978 1.00 76.69 303 SER A C 1
ATOM 2448 O O . SER A 1 303 ? 7.205 -24.457 7.181 1.00 76.69 303 SER A O 1
ATOM 2450 N N . ASN A 1 304 ? 6.468 -26.442 6.393 1.00 85.50 304 ASN A N 1
ATOM 2451 C CA . ASN A 1 304 ? 7.762 -26.925 5.920 1.00 85.50 304 ASN A CA 1
ATOM 2452 C C . ASN A 1 304 ? 8.410 -25.921 4.942 1.00 85.50 304 ASN A C 1
ATOM 2454 O O . ASN A 1 304 ? 7.850 -25.606 3.889 1.00 85.50 304 ASN A O 1
ATOM 2458 N N . LEU A 1 305 ? 9.602 -25.432 5.302 1.00 87.06 305 LEU A N 1
ATOM 2459 C CA . LEU A 1 305 ? 10.289 -24.342 4.606 1.00 87.06 305 LEU A CA 1
ATOM 2460 C C . LEU A 1 305 ? 10.570 -24.656 3.118 1.00 87.06 305 LEU A C 1
ATOM 2462 O O . LEU A 1 305 ? 10.114 -23.876 2.282 1.00 87.06 305 LEU A O 1
ATOM 2466 N N . PRO A 1 306 ? 11.244 -25.767 2.752 1.00 87.62 306 PRO A N 1
ATOM 2467 C CA . PRO A 1 306 ? 11.453 -26.145 1.352 1.00 87.62 306 PRO A CA 1
ATOM 2468 C C . PRO A 1 306 ? 10.172 -26.197 0.513 1.00 87.62 306 PRO A C 1
ATOM 2470 O O . PRO A 1 306 ? 10.125 -25.638 -0.583 1.00 87.62 306 PRO A O 1
ATOM 2473 N N . LYS A 1 307 ? 9.107 -26.817 1.039 1.00 87.19 307 LYS A N 1
ATOM 2474 C CA . LYS A 1 307 ? 7.822 -26.907 0.326 1.00 87.19 307 LYS A CA 1
ATOM 2475 C C . LYS A 1 307 ? 7.211 -25.522 0.112 1.00 87.19 307 LYS A C 1
ATOM 2477 O O . LYS A 1 307 ? 6.741 -25.230 -0.984 1.00 87.19 307 LYS A O 1
ATOM 2482 N N . ALA A 1 308 ? 7.248 -24.667 1.134 1.00 87.44 308 ALA A N 1
ATOM 2483 C CA . ALA A 1 308 ? 6.735 -23.306 1.043 1.00 87.44 308 ALA A CA 1
ATOM 2484 C C . ALA A 1 308 ? 7.491 -22.477 -0.007 1.00 87.44 308 ALA A C 1
ATOM 2486 O O . ALA A 1 308 ? 6.857 -21.739 -0.753 1.00 87.44 308 ALA A O 1
ATOM 2487 N N . ILE A 1 309 ? 8.820 -22.620 -0.100 1.00 90.00 309 ILE A N 1
ATOM 2488 C CA . ILE A 1 309 ? 9.636 -21.920 -1.106 1.00 90.00 309 ILE A CA 1
ATOM 2489 C C . ILE A 1 309 ? 9.229 -22.343 -2.522 1.00 90.00 309 ILE A C 1
ATOM 2491 O O . ILE A 1 309 ? 8.957 -21.481 -3.352 1.00 90.00 309 ILE A O 1
ATOM 2495 N N . ILE A 1 310 ? 9.150 -23.650 -2.796 1.00 91.25 310 ILE A N 1
ATOM 2496 C CA . ILE A 1 310 ? 8.814 -24.165 -4.135 1.00 91.25 310 ILE A CA 1
ATOM 2497 C C . ILE A 1 310 ? 7.439 -23.658 -4.577 1.00 91.25 310 ILE A C 1
ATOM 2499 O O . ILE A 1 310 ? 7.301 -23.097 -5.664 1.00 91.25 310 ILE A O 1
ATOM 2503 N N . TRP A 1 311 ? 6.432 -23.796 -3.713 1.00 89.44 311 TRP A N 1
ATOM 2504 C CA . TRP A 1 311 ? 5.085 -23.324 -4.024 1.00 89.44 311 TRP A CA 1
ATOM 2505 C C . TRP A 1 311 ? 5.008 -21.809 -4.170 1.00 89.44 311 TRP A C 1
ATOM 2507 O O . TRP A 1 311 ? 4.263 -21.328 -5.019 1.00 89.44 311 TRP A O 1
ATOM 2517 N N . PHE A 1 312 ? 5.784 -21.057 -3.386 1.00 90.50 312 PHE A N 1
ATOM 2518 C CA . PHE A 1 312 ? 5.862 -19.608 -3.525 1.00 90.50 312 PHE A CA 1
ATOM 2519 C C . PHE A 1 312 ? 6.441 -19.204 -4.882 1.00 90.50 312 PHE A C 1
ATOM 2521 O O . PHE A 1 312 ? 5.849 -18.372 -5.557 1.00 90.50 312 PHE A O 1
ATOM 2528 N N . VAL A 1 313 ? 7.533 -19.830 -5.328 1.00 90.25 313 VAL A N 1
ATOM 2529 C CA . VAL A 1 313 ? 8.130 -19.546 -6.643 1.00 90.25 313 VAL A CA 1
ATOM 2530 C C . VAL A 1 313 ? 7.154 -19.871 -7.776 1.00 90.25 313 VAL A C 1
ATOM 2532 O O . VAL A 1 313 ? 6.946 -19.039 -8.658 1.00 90.25 313 VAL A O 1
ATOM 2535 N N . ILE A 1 314 ? 6.510 -21.043 -7.730 1.00 90.19 314 ILE A N 1
ATOM 2536 C CA . ILE A 1 314 ? 5.503 -21.444 -8.725 1.00 90.19 314 ILE A CA 1
ATOM 2537 C C . ILE A 1 314 ? 4.345 -20.440 -8.751 1.00 90.19 314 ILE A C 1
ATOM 2539 O O . ILE A 1 314 ? 3.957 -19.972 -9.821 1.00 90.19 314 ILE A O 1
ATOM 2543 N N . ALA A 1 315 ? 3.824 -20.067 -7.579 1.00 88.62 315 ALA A N 1
ATOM 2544 C CA . ALA A 1 315 ? 2.766 -19.071 -7.465 1.00 88.62 315 ALA A CA 1
ATOM 2545 C C . ALA A 1 315 ? 3.194 -17.720 -8.045 1.00 88.62 315 ALA A C 1
ATOM 2547 O O . ALA A 1 315 ? 2.453 -17.142 -8.832 1.00 88.62 315 ALA A O 1
ATOM 2548 N N . THR A 1 316 ? 4.394 -17.236 -7.724 1.00 87.19 316 THR A N 1
ATOM 2549 C CA . THR A 1 316 ? 4.911 -15.973 -8.262 1.00 87.19 316 THR A CA 1
ATOM 2550 C C . THR A 1 316 ? 4.973 -15.997 -9.789 1.00 87.19 316 THR A C 1
ATOM 2552 O O . THR A 1 316 ? 4.556 -15.024 -10.416 1.00 87.19 316 THR A O 1
ATOM 2555 N N . ILE A 1 317 ? 5.420 -17.097 -10.404 1.00 86.69 317 ILE A N 1
ATOM 2556 C CA . ILE A 1 317 ? 5.459 -17.235 -11.870 1.00 86.69 317 ILE A CA 1
ATOM 2557 C C . ILE A 1 317 ? 4.043 -17.194 -12.456 1.00 86.69 317 ILE A C 1
ATOM 2559 O O . ILE A 1 317 ? 3.767 -16.373 -13.330 1.00 86.69 317 ILE A O 1
ATOM 2563 N N . ILE A 1 318 ? 3.136 -18.038 -11.952 1.00 86.50 318 ILE A N 1
ATOM 2564 C CA . ILE A 1 318 ? 1.756 -18.132 -12.452 1.00 86.50 318 ILE A CA 1
ATOM 2565 C C . ILE A 1 318 ? 1.044 -16.786 -12.330 1.00 86.50 318 ILE A C 1
ATOM 2567 O O . ILE A 1 318 ? 0.396 -16.346 -13.277 1.00 86.50 318 ILE A O 1
ATOM 2571 N N . ILE A 1 319 ? 1.179 -16.114 -11.186 1.00 85.06 319 ILE A N 1
ATOM 2572 C CA . ILE A 1 319 ? 0.495 -14.844 -10.948 1.00 85.06 319 ILE A CA 1
ATOM 2573 C C . ILE A 1 319 ? 1.090 -13.743 -11.822 1.00 85.06 319 ILE A C 1
ATOM 2575 O O . ILE A 1 319 ? 0.336 -12.962 -12.391 1.00 85.06 319 ILE A O 1
ATOM 2579 N N . THR A 1 320 ? 2.412 -13.703 -12.000 1.00 81.88 320 THR A N 1
ATOM 2580 C CA . THR A 1 320 ? 3.050 -12.719 -12.889 1.00 81.88 320 THR A CA 1
ATOM 2581 C C . THR A 1 320 ? 2.556 -12.878 -14.328 1.00 81.88 320 THR A C 1
ATOM 2583 O O . THR A 1 320 ? 2.188 -11.893 -14.968 1.00 81.88 320 THR A O 1
ATOM 2586 N N . LEU A 1 321 ? 2.491 -14.115 -14.831 1.00 80.56 321 LEU A N 1
ATOM 2587 C CA . LEU A 1 321 ? 1.971 -14.403 -16.169 1.00 80.56 321 LEU A CA 1
ATOM 2588 C C . LEU A 1 321 ? 0.480 -14.067 -16.281 1.00 80.56 321 LEU A C 1
ATOM 2590 O O . LEU A 1 321 ? 0.076 -13.379 -17.217 1.00 80.56 321 LEU A O 1
ATOM 2594 N N . GLY A 1 322 ? -0.326 -14.498 -15.308 1.00 82.31 322 GLY A N 1
ATOM 2595 C CA . GLY A 1 322 ? -1.764 -14.242 -15.276 1.00 82.31 322 GLY A CA 1
ATOM 2596 C C . GLY A 1 322 ? -2.099 -12.753 -15.198 1.00 82.31 322 GLY A C 1
ATOM 2597 O O . GLY A 1 322 ? -2.991 -12.288 -15.900 1.00 82.31 322 GLY A O 1
ATOM 2598 N N . GLN A 1 323 ? -1.351 -11.984 -14.406 1.00 81.56 323 GLN A N 1
ATOM 2599 C CA . GLN A 1 323 ? -1.536 -10.541 -14.280 1.00 81.56 323 GLN A CA 1
ATOM 2600 C C . GLN A 1 323 ? -1.221 -9.819 -15.591 1.00 81.56 323 GLN A C 1
ATOM 2602 O O . GLN A 1 323 ? -1.996 -8.962 -16.001 1.00 81.56 323 GLN A O 1
ATOM 2607 N N . ASN A 1 324 ? -0.125 -10.178 -16.266 1.00 77.94 324 ASN A N 1
ATOM 2608 C CA . ASN A 1 324 ? 0.219 -9.584 -17.559 1.00 77.94 324 ASN A CA 1
ATOM 2609 C C . ASN A 1 324 ? -0.801 -9.954 -18.646 1.00 77.94 324 ASN A C 1
ATOM 2611 O O . ASN A 1 324 ? -1.206 -9.088 -19.420 1.00 77.94 324 ASN A O 1
ATOM 2615 N N . ALA A 1 325 ? -1.263 -11.208 -18.672 1.00 79.81 325 ALA A N 1
ATOM 2616 C CA . ALA A 1 325 ? -2.300 -11.651 -19.601 1.00 79.81 325 ALA A CA 1
ATOM 2617 C C . ALA A 1 325 ? -3.621 -10.898 -19.381 1.00 79.81 325 ALA A C 1
ATOM 2619 O O . ALA A 1 325 ? -4.204 -10.388 -20.333 1.00 79.81 325 ALA A O 1
ATOM 2620 N N . LEU A 1 326 ? -4.068 -10.769 -18.126 1.00 83.44 326 LEU A N 1
ATOM 2621 C CA . LEU A 1 326 ? -5.275 -10.014 -17.783 1.00 83.44 326 LEU A CA 1
ATOM 2622 C C . LEU A 1 326 ? -5.125 -8.524 -18.105 1.00 83.44 326 LEU A C 1
ATOM 2624 O O . LEU A 1 326 ? -6.048 -7.944 -18.674 1.00 83.44 326 LEU A O 1
ATOM 2628 N N . TYR A 1 327 ? -3.972 -7.922 -17.793 1.00 79.69 327 TYR A N 1
ATOM 2629 C CA . TYR A 1 327 ? -3.694 -6.517 -18.099 1.00 79.69 327 TYR A CA 1
ATOM 2630 C C . TYR A 1 327 ? -3.862 -6.224 -19.590 1.00 79.69 327 TYR A C 1
ATOM 2632 O O . TYR A 1 327 ? -4.555 -5.274 -19.946 1.00 79.69 327 TYR A O 1
ATOM 2640 N N . GLY A 1 328 ? -3.328 -7.089 -20.458 1.00 74.56 328 GLY A N 1
ATOM 2641 C CA . GLY A 1 328 ? -3.485 -6.967 -21.909 1.00 74.56 328 GLY A CA 1
ATOM 2642 C C . GLY A 1 328 ? -4.934 -7.053 -22.408 1.00 74.56 328 GLY A C 1
ATOM 2643 O O . GLY A 1 328 ? -5.224 -6.543 -23.486 1.00 74.56 328 GLY A O 1
ATOM 2644 N N . LEU A 1 329 ? -5.856 -7.647 -21.639 1.00 81.94 329 LEU A N 1
ATOM 2645 C CA . LEU A 1 329 ? -7.274 -7.739 -22.005 1.00 81.94 329 LEU A CA 1
ATOM 2646 C C . LEU A 1 329 ? -8.053 -6.473 -21.641 1.00 81.94 329 LEU A C 1
ATOM 2648 O O . LEU A 1 329 ? -8.782 -5.937 -22.474 1.00 81.94 329 LEU A O 1
ATOM 2652 N N . TYR A 1 330 ? -7.929 -5.992 -20.400 1.00 85.19 330 TYR A N 1
ATOM 2653 C CA . TYR A 1 330 ? -8.741 -4.860 -19.939 1.00 85.19 330 TYR A CA 1
ATOM 2654 C C . TYR A 1 330 ? -8.112 -3.496 -20.234 1.00 85.19 330 TYR A C 1
ATOM 2656 O O . TYR A 1 330 ? -8.845 -2.511 -20.320 1.00 85.19 330 TYR A O 1
ATOM 2664 N N . GLN A 1 331 ? -6.785 -3.399 -20.385 1.00 85.88 331 GLN A N 1
ATOM 2665 C CA . GLN A 1 331 ? -6.120 -2.118 -20.634 1.00 85.88 331 GLN A CA 1
ATOM 2666 C C . GLN A 1 331 ? -6.620 -1.460 -21.934 1.00 85.88 331 GLN A C 1
ATOM 2668 O O . GLN A 1 331 ? -7.041 -0.305 -21.852 1.00 85.88 331 GLN A O 1
ATOM 2673 N N . PRO A 1 332 ? -6.680 -2.142 -23.098 1.00 84.62 332 PRO A N 1
ATOM 2674 C CA . PRO A 1 332 ? -7.178 -1.516 -24.326 1.00 84.62 332 PRO A CA 1
ATOM 2675 C C . PRO A 1 332 ? -8.622 -1.020 -24.194 1.00 84.62 332 PRO A C 1
ATOM 2677 O O . PRO A 1 332 ? -8.945 0.080 -24.635 1.00 84.62 332 PRO A O 1
ATOM 2680 N N . TRP A 1 333 ? -9.481 -1.798 -23.526 1.00 85.81 333 TRP A N 1
ATOM 2681 C CA . TRP A 1 333 ? -10.877 -1.426 -23.297 1.00 85.81 333 TRP A CA 1
ATOM 2682 C C . TRP A 1 333 ? -11.012 -0.183 -22.404 1.00 85.81 333 TRP A C 1
ATOM 2684 O O . TRP A 1 333 ? -11.787 0.724 -22.716 1.00 85.81 333 TRP A O 1
ATOM 2694 N N . LEU A 1 334 ? -10.229 -0.097 -21.323 1.00 82.88 334 LEU A N 1
ATOM 2695 C CA . LEU A 1 334 ? -10.242 1.057 -20.419 1.00 82.88 334 LEU A CA 1
ATOM 2696 C C . LEU A 1 334 ? -9.713 2.326 -21.090 1.00 82.88 334 LEU A C 1
ATOM 2698 O O . LEU A 1 334 ? -10.290 3.394 -20.898 1.00 82.88 334 LEU A O 1
ATOM 2702 N N . TYR A 1 335 ? -8.649 2.211 -21.885 1.00 80.81 335 TYR A N 1
ATOM 2703 C CA . TYR A 1 335 ? -8.094 3.343 -22.629 1.00 80.81 335 TYR A CA 1
ATOM 2704 C C . TYR A 1 335 ? -9.072 3.816 -23.710 1.00 80.81 335 TYR A C 1
ATOM 2706 O O . TYR A 1 335 ? -9.312 5.014 -23.826 1.00 80.81 335 TYR A O 1
ATOM 2714 N N . GLY A 1 336 ? -9.715 2.891 -24.431 1.00 76.06 336 GLY A N 1
ATOM 2715 C CA . GLY A 1 336 ? -10.734 3.230 -25.428 1.00 76.06 336 GLY A CA 1
ATOM 2716 C C . GLY A 1 336 ? -11.998 3.867 -24.836 1.00 76.06 336 GLY A C 1
ATOM 2717 O O . GLY A 1 336 ? -12.610 4.710 -25.482 1.00 76.06 336 GLY A O 1
ATOM 2718 N N . THR A 1 337 ? -12.378 3.501 -23.607 1.00 83.00 337 THR A N 1
ATOM 2719 C CA . THR A 1 337 ? -13.605 4.006 -22.958 1.00 83.00 337 THR A CA 1
ATOM 2720 C C . THR A 1 337 ? -13.388 5.333 -22.225 1.00 83.00 337 THR A C 1
ATOM 2722 O O . THR A 1 337 ? -14.249 6.207 -22.271 1.00 83.00 337 THR A O 1
ATOM 2725 N N . PHE A 1 338 ? -12.256 5.490 -21.529 1.00 74.00 338 PHE A N 1
ATOM 2726 C CA . PHE A 1 338 ? -12.008 6.622 -20.624 1.00 74.00 338 PHE A CA 1
ATOM 2727 C C . PHE A 1 338 ? -10.871 7.558 -21.079 1.00 74.00 338 PHE A C 1
ATOM 2729 O O . PHE A 1 338 ? -10.607 8.562 -20.414 1.00 74.00 338 PHE A O 1
ATOM 2736 N N . GLY A 1 339 ? -10.192 7.252 -22.190 1.00 73.12 339 GLY A N 1
ATOM 2737 C CA . GLY A 1 339 ? -8.995 7.959 -22.655 1.00 73.12 339 GLY A CA 1
ATOM 2738 C C . GLY A 1 339 ? -7.738 7.614 -21.846 1.00 73.12 339 GLY A C 1
ATOM 2739 O O . GLY A 1 339 ? -7.815 6.999 -20.783 1.00 73.12 339 GLY A O 1
ATOM 2740 N N . ASP A 1 340 ? -6.563 8.031 -22.323 1.00 70.38 340 ASP A N 1
ATOM 2741 C CA . ASP A 1 340 ? -5.266 7.570 -21.793 1.00 70.38 340 ASP A CA 1
ATOM 2742 C C . ASP A 1 340 ? -5.058 7.854 -20.298 1.00 70.38 340 ASP A C 1
ATOM 2744 O O . ASP A 1 340 ? -4.589 6.997 -19.549 1.00 70.38 340 ASP A O 1
ATOM 2748 N N . ALA A 1 341 ? -5.422 9.053 -19.836 1.00 68.75 341 ALA A N 1
ATOM 2749 C CA . ALA A 1 341 ? -5.165 9.467 -18.458 1.00 68.75 341 ALA A CA 1
ATOM 2750 C C . ALA A 1 341 ? -6.045 8.712 -17.447 1.00 68.75 341 ALA A C 1
ATOM 2752 O O . ALA A 1 341 ? -5.539 8.107 -16.500 1.00 68.75 341 ALA A O 1
ATOM 2753 N N . ILE A 1 342 ? -7.367 8.726 -17.650 1.00 74.50 342 ILE A N 1
ATOM 2754 C CA . ILE A 1 342 ? -8.320 8.074 -16.740 1.00 74.50 342 ILE A CA 1
ATOM 2755 C C . ILE A 1 342 ? -8.266 6.555 -16.931 1.00 74.50 342 ILE A C 1
ATOM 2757 O O . ILE A 1 342 ? -8.254 5.817 -15.946 1.00 74.50 342 ILE A O 1
ATOM 2761 N N . GLY A 1 343 ? -8.149 6.085 -18.175 1.00 75.75 343 GLY A N 1
ATOM 2762 C CA . GLY A 1 343 ? -7.973 4.676 -18.514 1.00 75.75 343 GLY A CA 1
ATOM 2763 C C . GLY A 1 343 ? -6.701 4.082 -17.910 1.00 75.75 343 GLY A C 1
ATOM 2764 O O . GLY A 1 343 ? -6.749 2.985 -17.358 1.00 75.75 343 GLY A O 1
ATOM 2765 N N . GLY A 1 344 ? -5.586 4.820 -17.906 1.00 76.81 344 GLY A N 1
ATOM 2766 C CA . GLY A 1 344 ? -4.339 4.403 -17.260 1.00 76.81 344 GLY A CA 1
ATOM 2767 C C . GLY A 1 344 ? -4.451 4.263 -15.740 1.00 76.81 344 GLY A C 1
ATOM 2768 O O . GLY A 1 344 ? -3.991 3.266 -15.169 1.00 76.81 344 GLY A O 1
ATOM 2769 N N . ILE A 1 345 ? -5.113 5.217 -15.077 1.00 79.31 345 ILE A N 1
ATOM 2770 C CA . ILE A 1 345 ? -5.385 5.149 -13.632 1.00 79.31 345 ILE A CA 1
ATOM 2771 C C . ILE A 1 345 ? -6.313 3.970 -13.323 1.00 79.31 345 ILE A C 1
ATOM 2773 O O . ILE A 1 345 ? -6.014 3.172 -12.433 1.00 79.31 345 ILE A O 1
ATOM 2777 N N . ALA A 1 346 ? -7.401 3.820 -14.082 1.00 81.75 346 ALA A N 1
ATOM 2778 C CA . ALA A 1 346 ? -8.347 2.722 -13.922 1.00 81.75 346 ALA A CA 1
ATOM 2779 C C . ALA A 1 346 ? -7.668 1.360 -14.124 1.00 81.75 346 ALA A C 1
ATOM 2781 O O . ALA A 1 346 ? -7.843 0.461 -13.304 1.00 81.75 346 ALA A O 1
ATOM 2782 N N . ALA A 1 347 ? -6.831 1.218 -15.156 1.00 83.44 347 ALA A N 1
ATOM 2783 C CA . ALA A 1 347 ? -6.101 -0.016 -15.435 1.00 83.44 347 ALA A CA 1
ATOM 2784 C C . ALA A 1 347 ? -5.143 -0.379 -14.294 1.00 83.44 347 ALA A C 1
ATOM 2786 O O . ALA A 1 347 ? -5.086 -1.537 -13.880 1.00 83.44 347 ALA A O 1
ATOM 2787 N N . SER A 1 348 ? -4.439 0.613 -13.745 1.00 83.94 348 SER A N 1
ATOM 2788 C CA . SER A 1 348 ? -3.536 0.427 -12.603 1.00 83.94 348 SER A CA 1
ATOM 2789 C C . SER A 1 348 ? -4.298 0.049 -11.329 1.00 83.94 348 SER A C 1
ATOM 2791 O O . SER A 1 348 ? -3.861 -0.811 -10.565 1.00 83.94 348 SER A O 1
ATOM 2793 N N . PHE A 1 349 ? -5.469 0.652 -11.108 1.00 84.31 349 PHE A N 1
ATOM 2794 C CA . PHE A 1 349 ? -6.333 0.326 -9.978 1.00 84.31 349 PHE A CA 1
ATOM 2795 C C . PHE A 1 349 ? -6.894 -1.099 -10.078 1.00 84.31 349 PHE A C 1
ATOM 2797 O O . PHE A 1 349 ? -6.814 -1.860 -9.114 1.00 84.31 349 PHE A O 1
ATOM 2804 N N . VAL A 1 350 ? -7.390 -1.498 -11.253 1.00 86.12 350 VAL A N 1
ATOM 2805 C CA . VAL A 1 350 ? -7.851 -2.870 -11.523 1.00 86.12 350 VAL A CA 1
ATOM 2806 C C . VAL A 1 350 ? -6.708 -3.869 -11.340 1.00 86.12 350 VAL A C 1
ATOM 2808 O O . VAL A 1 350 ? -6.895 -4.895 -10.689 1.00 86.12 350 VAL A O 1
ATOM 2811 N N . GLN A 1 351 ? -5.509 -3.546 -11.830 1.00 84.75 351 GLN A N 1
ATOM 2812 C CA . GLN A 1 351 ? -4.318 -4.376 -11.645 1.00 84.75 351 GLN A CA 1
ATOM 2813 C C . GLN A 1 351 ? -4.010 -4.604 -10.163 1.00 84.75 351 GLN A C 1
ATOM 2815 O O . GLN A 1 351 ? -3.753 -5.737 -9.746 1.00 84.75 351 GLN A O 1
ATOM 2820 N N . ALA A 1 352 ? -4.071 -3.543 -9.357 1.00 81.88 352 ALA A N 1
ATOM 2821 C CA . ALA A 1 352 ? -3.887 -3.637 -7.918 1.00 81.88 352 ALA A CA 1
ATOM 2822 C C . ALA A 1 352 ? -4.986 -4.503 -7.275 1.00 81.88 352 ALA A C 1
ATOM 2824 O O . ALA A 1 352 ? -4.670 -5.423 -6.523 1.00 81.88 352 A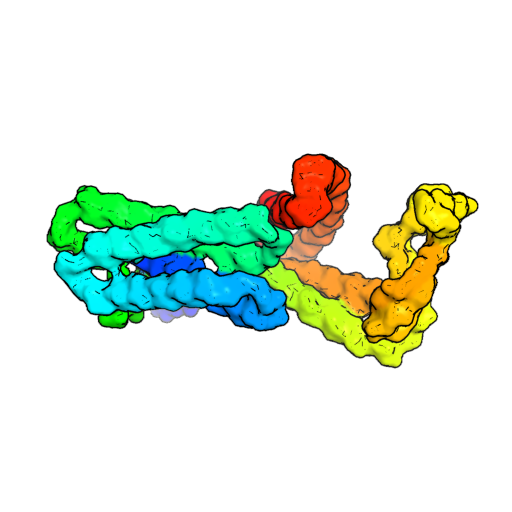LA A O 1
ATOM 2825 N N . LEU A 1 353 ? -6.262 -4.290 -7.619 1.00 83.00 353 LEU A N 1
ATOM 2826 C CA . LEU A 1 353 ? -7.384 -5.080 -7.098 1.00 83.00 353 LEU A CA 1
ATOM 2827 C C . LEU A 1 353 ? -7.247 -6.576 -7.395 1.00 83.00 353 LEU A C 1
ATOM 2829 O O . LEU A 1 353 ? -7.364 -7.391 -6.479 1.00 83.00 353 LEU A O 1
ATOM 2833 N N . ILE A 1 354 ? -6.982 -6.938 -8.652 1.00 81.50 354 ILE A N 1
ATOM 2834 C CA . ILE A 1 354 ? -6.813 -8.336 -9.071 1.00 81.50 354 ILE A CA 1
ATOM 2835 C C . ILE A 1 354 ? -5.657 -8.972 -8.307 1.00 81.50 354 ILE A C 1
ATOM 2837 O O . ILE A 1 354 ? -5.814 -10.064 -7.761 1.00 81.50 354 ILE A O 1
ATOM 2841 N N . SER A 1 355 ? -4.532 -8.260 -8.203 1.00 75.88 355 SER A N 1
ATOM 2842 C CA . SER A 1 355 ? -3.391 -8.698 -7.405 1.00 75.88 355 SER A CA 1
ATOM 2843 C C . SER A 1 355 ? -3.851 -9.070 -5.993 1.00 75.88 355 SER A C 1
ATOM 2845 O O . SER A 1 355 ? -3.658 -10.203 -5.555 1.00 75.88 355 SER A O 1
ATOM 2847 N N . PHE A 1 356 ? -4.539 -8.171 -5.286 1.00 74.25 356 PHE A N 1
ATOM 2848 C CA . PHE A 1 356 ? -4.966 -8.431 -3.909 1.00 74.25 356 PHE A CA 1
ATOM 2849 C C . PHE A 1 356 ? -5.849 -9.675 -3.763 1.00 74.25 356 PHE A C 1
ATOM 2851 O O . PHE A 1 356 ? -5.609 -10.483 -2.860 1.00 74.25 356 PHE A O 1
ATOM 2858 N N . TRP A 1 357 ? -6.835 -9.845 -4.645 1.00 79.06 357 TRP A N 1
ATOM 2859 C CA . TRP A 1 357 ? -7.785 -10.958 -4.575 1.00 79.06 357 TRP A CA 1
ATOM 2860 C C . TRP A 1 357 ? -7.187 -12.304 -4.975 1.00 79.06 357 TRP A C 1
ATOM 2862 O O . TRP A 1 357 ? -7.641 -13.331 -4.478 1.00 79.06 357 TRP A O 1
ATOM 2872 N N . VAL A 1 358 ? -6.161 -12.312 -5.824 1.00 81.38 358 VAL A N 1
ATOM 2873 C CA . VAL A 1 358 ? -5.491 -13.539 -6.271 1.00 81.38 358 VAL A CA 1
ATOM 2874 C C . VAL A 1 358 ? -4.357 -13.934 -5.320 1.00 81.38 358 VAL A C 1
ATOM 2876 O O . VAL A 1 358 ? -4.270 -15.092 -4.908 1.00 81.38 358 VAL A O 1
ATOM 2879 N N . PHE A 1 359 ? -3.507 -12.986 -4.913 1.00 82.31 359 PHE A N 1
ATOM 2880 C CA . PHE A 1 359 ? -2.343 -13.273 -4.070 1.00 82.31 359 PHE A CA 1
ATOM 2881 C C . PHE A 1 359 ? -2.738 -13.752 -2.665 1.00 82.31 359 PHE A C 1
ATOM 2883 O O . PHE A 1 359 ? -2.123 -14.688 -2.150 1.00 82.31 359 PHE A O 1
ATOM 2890 N N . TYR A 1 360 ? -3.760 -13.155 -2.034 1.00 85.56 360 TYR A N 1
ATOM 2891 C CA . TYR A 1 360 ? -4.106 -13.491 -0.647 1.00 85.56 360 TYR A CA 1
ATOM 2892 C C . TYR A 1 360 ? -4.548 -14.958 -0.463 1.00 85.56 360 TYR A C 1
ATOM 2894 O O . TYR A 1 360 ? -3.961 -15.637 0.386 1.00 85.56 360 TYR A O 1
ATOM 2902 N N . PRO A 1 361 ? -5.511 -15.503 -1.238 1.00 86.50 361 PRO A N 1
ATOM 2903 C CA . PRO A 1 361 ? -5.897 -16.909 -1.125 1.00 86.50 361 PRO A CA 1
ATOM 2904 C C . PRO A 1 361 ? -4.737 -17.870 -1.391 1.00 86.50 361 PRO A C 1
ATOM 2906 O O . PRO A 1 361 ? -4.571 -18.848 -0.664 1.00 86.50 361 PRO A O 1
ATOM 2909 N N . ILE A 1 362 ? -3.903 -17.575 -2.391 1.00 84.69 362 ILE A N 1
ATOM 2910 C CA . ILE A 1 362 ? -2.760 -18.421 -2.745 1.00 84.69 362 ILE A CA 1
ATOM 2911 C C . ILE A 1 362 ? -1.742 -18.440 -1.602 1.00 84.69 362 ILE A C 1
ATOM 2913 O O . ILE A 1 362 ? -1.358 -19.511 -1.134 1.00 84.69 362 ILE A O 1
ATOM 2917 N N . PHE A 1 363 ? -1.353 -17.278 -1.075 1.00 83.88 363 PHE A N 1
ATOM 2918 C CA . PHE A 1 363 ? -0.410 -17.218 0.043 1.00 83.88 363 PHE A CA 1
ATOM 2919 C C . PHE A 1 363 ? -0.970 -17.849 1.310 1.00 83.88 363 PHE A C 1
ATOM 2921 O O . PHE A 1 363 ? -0.222 -18.493 2.040 1.00 83.88 363 PHE A O 1
ATOM 2928 N N . LYS A 1 364 ? -2.280 -17.757 1.538 1.00 84.31 364 LYS A N 1
ATOM 2929 C CA . LYS A 1 364 ? -2.937 -18.464 2.637 1.00 84.31 364 LYS A CA 1
ATOM 2930 C C . LYS A 1 364 ? -2.827 -19.988 2.510 1.00 84.31 364 LYS A C 1
ATOM 2932 O O . LYS A 1 364 ? -2.673 -20.673 3.518 1.00 84.31 364 LYS A O 1
ATOM 2937 N N . ILE A 1 365 ? -2.890 -20.525 1.290 1.00 84.75 365 ILE A N 1
ATOM 2938 C CA . ILE A 1 365 ? -2.714 -21.962 1.026 1.00 84.75 365 ILE A CA 1
ATOM 2939 C C . ILE A 1 365 ? -1.250 -22.388 1.207 1.00 84.75 365 ILE A C 1
ATOM 2941 O O . ILE A 1 365 ? -0.997 -23.485 1.703 1.00 84.75 365 ILE A O 1
ATOM 2945 N N . ILE A 1 366 ? -0.296 -21.536 0.828 1.00 81.19 366 ILE A N 1
ATOM 2946 C CA . ILE A 1 366 ? 1.146 -21.818 0.921 1.00 81.19 366 ILE A CA 1
ATOM 2947 C C . ILE A 1 366 ? 1.641 -21.709 2.370 1.00 81.19 366 ILE A C 1
ATOM 2949 O O . ILE A 1 366 ? 2.359 -22.577 2.871 1.00 81.19 366 ILE A O 1
ATOM 2953 N N . PHE A 1 367 ? 1.237 -20.651 3.069 1.00 82.00 367 PHE A N 1
ATOM 2954 C CA . PHE A 1 367 ? 1.628 -20.348 4.442 1.00 82.00 367 PHE A CA 1
ATOM 2955 C C . PHE A 1 367 ? 0.564 -20.812 5.432 1.00 82.00 367 PHE A C 1
ATOM 2957 O O . PHE A 1 367 ? 0.069 -20.041 6.254 1.00 82.00 367 PHE A O 1
ATOM 2964 N N . LYS A 1 368 ? 0.219 -22.101 5.377 1.00 77.50 368 LYS A N 1
ATOM 2965 C CA . LYS A 1 368 ? -0.673 -22.699 6.372 1.00 77.50 368 LYS A CA 1
ATOM 2966 C C . LYS A 1 368 ? -0.022 -22.691 7.749 1.00 77.50 368 LYS A C 1
ATOM 2968 O O . LYS A 1 368 ? 1.184 -22.915 7.893 1.00 77.50 368 LYS A O 1
ATOM 2973 N N . LYS A 1 369 ? -0.835 -22.433 8.764 1.00 65.81 369 LYS A N 1
ATOM 2974 C CA . LYS A 1 369 ? -0.483 -22.714 10.147 1.00 65.81 369 LYS A CA 1
ATOM 2975 C C . LYS A 1 369 ? -1.029 -24.106 10.449 1.00 65.81 369 LYS A C 1
ATOM 2977 O O . LYS A 1 369 ? -2.238 -24.293 10.405 1.00 65.81 369 LYS A O 1
ATOM 2982 N N . GLU A 1 370 ? -0.137 -25.073 10.622 1.00 58.53 370 GLU A N 1
ATOM 2983 C CA . GLU A 1 370 ? -0.508 -26.374 11.183 1.00 58.53 370 GLU A CA 1
ATOM 2984 C C . GLU A 1 370 ? -0.820 -26.124 12.668 1.00 58.53 370 GLU A C 1
ATOM 2986 O O . GLU A 1 370 ? -0.042 -25.430 13.336 1.00 58.53 370 GLU A O 1
ATOM 2991 N N . GLU A 1 371 ? -2.022 -26.521 13.102 1.00 47.38 371 GLU A N 1
ATOM 2992 C CA . GLU A 1 371 ? -2.502 -26.350 14.484 1.00 47.38 371 GLU A CA 1
ATOM 2993 C C . GLU A 1 371 ? -1.778 -27.279 15.453 1.00 47.38 371 GLU A C 1
ATOM 2995 O O . GLU A 1 371 ? -1.561 -28.457 15.088 1.00 47.38 371 GLU A O 1
#

Secondary structure (DSSP, 8-state):
-PPPHHHHHHHHHHHHHHHHHHT-SHHHIIIIIHHHHHHHHHHHHHHHHHHHHHHHTTTTSSHHHHHHHHHHHHHHHHHHHH--SS-HHHHHHHHHHHHHHHHHHHHHHHHHS---HHHHHHHHHHHHHHHHHHHHHHHHHHS-GGG-TTS---TTTHHHHHHHHHHHHHHHHHHTHHHHHHHHHHHHHHHHHHHHHHHHHHHHHHHTTSGGGGS-EEES--BS-TT-EEE-TTS-EEE--B-SEEE--S-TT-EEEE-TT--EEEEE---HHHHHHHHHHHHHHHHHHHHHHIIIIIS-----HHHHHHHHHHHHHHHHHHHHHHHHHHHHHHHHHHHHHHHHHHHHHHHHHHHHHHHHHHHHHHS----

Foldseek 3Di:
DDDDPVRVVVVVLVVLLVVLVVQDDPVCCQFQNLQVVLLVLLVVLLVLLVVVLVVVVVVVPPNPVSVVLSVLSVVLSQVQQADPADCNLVSLVSNLVSLVVVLVVLVVVVVPDDDDPSSVVSNVSSVVSNVSSVVLNVVVVPDDRVPCVRNHHHPVCPVVSVVSNVSNVVSVLSNCVVVVLLVLLVVLLVVLVVVLVVQLVVLLVVCLPPCQLQDWDFAADQDPDQDDFDQDPVRQTWRDGDTPDGAHHDRQQAFDQAGPRRDGDTDGHHRHRSNVCSNVVSVVVSLVSSLVSSLCGNLNFPDDPVQLVVLSVVLVVVVVVVLVVVLVVQLVVLCVVPNDPRSVVVSVVVSVVVCSVSVPVSSCVSRDHDD